Protein AF-A0A2E1XAD0-F1 (afdb_monomer)

Solvent-accessible surface area (backbone atoms only — not comparable to full-atom values): 15593 Å² total; per-residue (Å²): 139,84,84,85,79,85,81,79,85,78,82,79,69,84,83,72,78,67,94,57,54,74,70,42,49,54,45,44,53,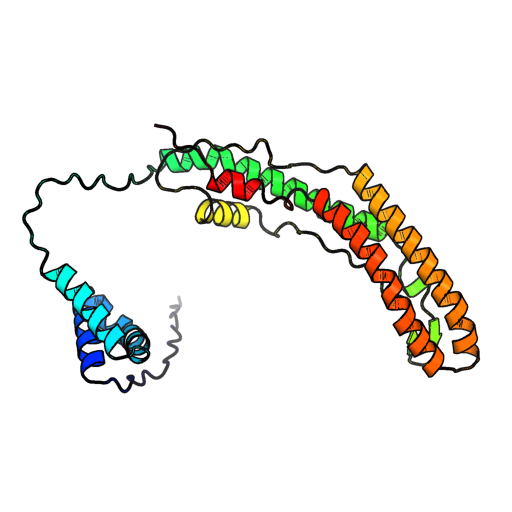54,57,40,65,76,39,59,81,89,50,29,73,80,41,43,69,58,46,40,56,60,46,63,74,49,55,72,70,57,47,50,51,53,48,49,57,53,49,56,67,68,69,59,82,60,83,75,67,87,69,76,72,74,69,76,52,74,39,48,74,67,25,51,49,56,37,44,68,61,49,48,63,51,53,50,42,25,45,52,30,21,45,52,48,51,56,48,53,54,50,48,45,66,74,57,35,77,63,49,76,80,39,41,48,75,57,100,90,49,76,49,54,56,74,69,91,77,68,62,63,85,70,52,76,96,45,67,69,58,48,46,52,51,48,45,74,74,36,34,77,72,59,38,33,45,52,66,60,60,90,74,45,38,59,56,64,60,65,66,62,53,51,50,44,50,47,50,38,30,51,54,49,50,52,52,30,50,55,47,32,66,59,40,50,61,30,56,76,67,68,35,58,70,59,42,52,52,48,39,62,60,49,47,73,61,47,55,65,46,33,54,56,39,21,55,51,44,38,74,43,38,33,74,55,80,50,40,58,59,52,21,35,59,61,41,42,78,56,134

Nearest PDB structures (foldseek):
  2b0h-assembly1_A  TM=3.278E-01  e=1.075E+00  Mus musculus
  4p9t-assembly1_C  TM=2.636E-01  e=7.932E+00  Mus musculus
  9evd-assembly1_M  TM=3.010E-01  e=9.737E+00  Polytomella sp. Pringsheim 198.80

Sequence (268 aa):
MTAVAAAALSIAYPSAAADLRPDQKQAVEKMLAQLEPSMREPMRAQIERSVALLNKEQVAMLVASMEESDSGAQEMTDEIIEEEPVASPEDLAYNRQQYEPVIRANWQAQKSFDNFVDAELAAKCPSRDRYAVYGSGYRYELRQLAPNWPRASNNVDADVAILSGSYAPQDGRYQFDFSKVRTSYDKQAVSAAVAKACAEWSKEAAAFQAKAKPLQAAEDFDGLFALERSAQGKVEPIESTLDEVLNVQAPAADYALYTALQNGRRVN

Mean predicted aligned error: 15.35 Å

Structure (mmCIF, N/CA/C/O backbone):
data_AF-A0A2E1XAD0-F1
#
_entry.id   AF-A0A2E1XAD0-F1
#
loop_
_atom_site.group_PDB
_atom_site.id
_atom_site.type_symbol
_atom_site.label_atom_id
_atom_site.label_alt_id
_atom_site.label_comp_id
_atom_site.label_asym_id
_atom_site.label_entity_id
_atom_site.label_seq_id
_atom_site.pdbx_PDB_ins_code
_atom_site.Cartn_x
_atom_site.Cartn_y
_atom_site.Cartn_z
_atom_site.occupancy
_atom_site.B_iso_o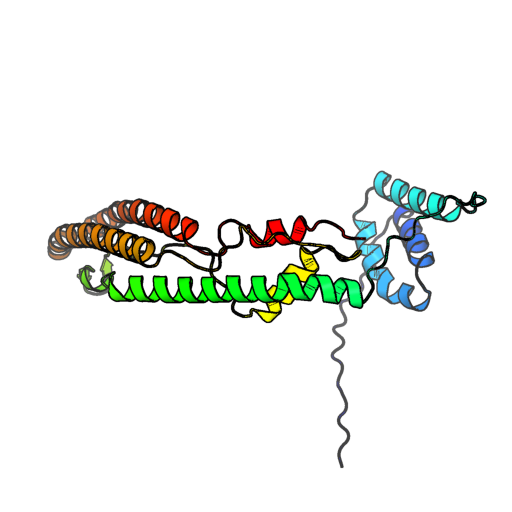r_equiv
_atom_site.auth_seq_id
_atom_site.auth_comp_id
_atom_site.auth_asym_id
_atom_site.auth_atom_id
_atom_site.pdbx_PDB_model_num
ATOM 1 N N . MET A 1 1 ? 35.358 -45.487 3.101 1.00 37.97 1 MET A N 1
ATOM 2 C CA . MET A 1 1 ? 34.817 -44.211 2.592 1.00 37.97 1 MET A CA 1
ATOM 3 C C . MET A 1 1 ? 33.561 -44.536 1.817 1.00 37.97 1 MET A C 1
ATOM 5 O O . MET A 1 1 ? 33.595 -45.382 0.936 1.00 37.97 1 MET A O 1
ATOM 9 N N . THR A 1 2 ? 32.453 -44.002 2.303 1.00 33.88 2 THR A N 1
ATOM 10 C CA . THR A 1 2 ? 31.098 -44.532 2.148 1.00 33.88 2 THR A CA 1
ATOM 11 C C . THR A 1 2 ? 30.419 -43.894 0.939 1.00 33.88 2 THR A C 1
ATOM 13 O O . THR A 1 2 ? 30.453 -42.676 0.794 1.00 33.88 2 THR A O 1
ATOM 16 N N . ALA A 1 3 ? 29.827 -44.720 0.076 1.00 36.41 3 ALA A N 1
ATOM 17 C CA . ALA A 1 3 ? 29.036 -44.294 -1.072 1.00 36.41 3 ALA A CA 1
ATOM 18 C C . ALA A 1 3 ? 27.703 -43.684 -0.610 1.00 36.41 3 ALA A C 1
ATOM 20 O O . ALA A 1 3 ? 26.998 -44.284 0.201 1.00 36.41 3 ALA A O 1
ATOM 21 N N . VAL A 1 4 ? 27.351 -42.508 -1.133 1.00 37.97 4 VAL A N 1
ATOM 22 C CA . VAL A 1 4 ? 26.023 -41.908 -0.954 1.00 37.97 4 VAL A CA 1
ATOM 23 C C . VAL A 1 4 ? 25.179 -42.286 -2.167 1.00 37.97 4 VAL A C 1
ATOM 25 O O . VAL A 1 4 ? 25.389 -41.780 -3.266 1.00 37.97 4 VAL A O 1
ATOM 28 N N . ALA A 1 5 ? 24.250 -43.217 -1.961 1.00 36.97 5 ALA A N 1
ATOM 29 C CA . ALA A 1 5 ? 23.204 -43.551 -2.915 1.00 36.97 5 ALA A CA 1
ATOM 30 C C . ALA A 1 5 ? 22.099 -42.485 -2.847 1.00 36.97 5 ALA A C 1
ATOM 32 O O . ALA A 1 5 ? 21.496 -42.275 -1.795 1.00 36.97 5 ALA A O 1
ATOM 33 N N . ALA A 1 6 ? 21.836 -41.812 -3.967 1.00 37.69 6 ALA A N 1
ATOM 34 C CA . ALA A 1 6 ? 20.682 -40.936 -4.120 1.00 37.69 6 ALA A CA 1
ATOM 35 C C . ALA A 1 6 ? 19.427 -41.796 -4.336 1.00 37.69 6 ALA A C 1
ATOM 37 O O . ALA A 1 6 ? 19.252 -42.410 -5.387 1.00 37.69 6 ALA A O 1
ATOM 38 N N . ALA A 1 7 ? 18.562 -41.862 -3.325 1.00 38.50 7 ALA A N 1
ATOM 39 C CA . ALA A 1 7 ? 17.242 -42.463 -3.442 1.00 38.50 7 ALA A CA 1
ATOM 40 C C . ALA A 1 7 ? 16.306 -41.485 -4.172 1.00 38.50 7 ALA A C 1
ATOM 42 O O . ALA A 1 7 ? 15.851 -40.499 -3.595 1.00 38.50 7 ALA A O 1
ATOM 43 N N . ALA A 1 8 ? 16.029 -41.753 -5.448 1.00 39.53 8 ALA A N 1
ATOM 44 C CA . ALA A 1 8 ? 14.959 -41.090 -6.179 1.00 39.53 8 ALA A CA 1
ATOM 45 C C . ALA A 1 8 ? 13.608 -41.653 -5.705 1.00 39.53 8 ALA A C 1
ATOM 47 O O . ALA A 1 8 ? 13.293 -42.819 -5.940 1.00 39.53 8 ALA A O 1
ATOM 48 N N . LEU A 1 9 ? 12.813 -40.829 -5.018 1.00 36.38 9 LEU A N 1
ATOM 49 C CA . LEU A 1 9 ? 11.409 -41.123 -4.739 1.00 36.38 9 LEU A CA 1
ATOM 50 C C . LEU A 1 9 ? 10.613 -40.981 -6.047 1.00 36.38 9 LEU A C 1
ATOM 52 O O . LEU A 1 9 ? 10.218 -39.883 -6.438 1.00 36.38 9 LEU A O 1
ATOM 56 N N . SER A 1 10 ? 10.379 -42.093 -6.739 1.00 36.81 10 SER A N 1
ATOM 57 C CA . SER A 1 10 ? 9.423 -42.162 -7.843 1.00 36.81 10 SER A CA 1
ATOM 58 C C . SER A 1 10 ? 8.004 -42.186 -7.274 1.00 36.81 10 SER A C 1
ATOM 60 O O . SER A 1 10 ? 7.531 -43.220 -6.804 1.00 36.81 10 SER A O 1
ATOM 62 N N . ILE A 1 11 ? 7.307 -41.048 -7.305 1.00 39.66 11 ILE A N 1
ATOM 63 C CA . ILE A 1 11 ? 5.858 -41.013 -7.078 1.00 39.66 11 ILE A CA 1
ATOM 64 C C . ILE A 1 11 ? 5.201 -41.612 -8.326 1.00 39.66 11 ILE A C 1
ATOM 66 O O . ILE A 1 11 ? 4.975 -40.928 -9.322 1.00 39.66 11 ILE A O 1
ATOM 70 N N . ALA A 1 12 ? 4.942 -42.918 -8.291 1.00 36.78 12 ALA A N 1
ATOM 71 C CA . ALA A 1 12 ? 4.134 -43.596 -9.290 1.00 36.78 12 ALA A CA 1
ATOM 72 C C . ALA A 1 12 ? 2.671 -43.162 -9.116 1.00 36.78 12 ALA A C 1
ATOM 74 O O . ALA A 1 12 ? 1.944 -43.700 -8.282 1.00 36.78 12 ALA A O 1
ATOM 75 N N . TYR A 1 13 ? 2.235 -42.169 -9.892 1.00 37.84 13 TYR A N 1
ATOM 76 C CA . TYR A 1 13 ? 0.808 -41.964 -10.110 1.00 37.84 13 TYR A CA 1
ATOM 77 C C . TYR A 1 13 ? 0.294 -43.101 -10.999 1.00 37.84 13 TYR A C 1
ATOM 79 O O . TYR A 1 13 ? 0.922 -43.392 -12.020 1.00 37.84 13 TYR A O 1
ATOM 87 N N . PRO A 1 14 ? -0.827 -43.753 -10.655 1.00 39.50 14 PRO A N 1
ATOM 88 C CA . PRO A 1 14 ? -1.409 -44.761 -11.523 1.00 39.50 14 PRO A CA 1
ATOM 89 C C . PRO A 1 14 ? -1.796 -44.109 -12.857 1.00 39.50 14 PRO A C 1
ATOM 91 O O . PRO A 1 14 ? -2.667 -43.239 -12.922 1.00 39.50 14 PRO A O 1
ATOM 94 N N . SER A 1 15 ? -1.110 -44.528 -13.921 1.00 45.56 15 SER A N 1
ATOM 95 C CA . SER A 1 15 ? -1.480 -44.262 -15.308 1.00 45.56 15 SER A CA 1
ATOM 96 C C . SER A 1 15 ? -2.711 -45.104 -15.634 1.00 45.56 15 SER A C 1
ATOM 98 O O . SER A 1 15 ? -2.614 -46.212 -16.157 1.00 45.56 15 SER A O 1
ATOM 100 N N . ALA A 1 16 ? -3.887 -44.626 -15.235 1.00 50.41 16 ALA A N 1
ATOM 101 C CA . ALA A 1 16 ? -5.114 -45.101 -15.847 1.00 50.41 16 ALA A CA 1
ATOM 102 C C . ALA A 1 16 ? -5.195 -44.438 -17.227 1.00 50.41 16 ALA A C 1
ATOM 104 O O . ALA A 1 16 ? -5.364 -43.219 -17.312 1.00 50.41 16 ALA A O 1
ATOM 105 N N . ALA A 1 17 ? -5.007 -45.233 -18.282 1.00 59.00 17 ALA A N 1
ATOM 106 C CA . ALA A 1 17 ? -5.253 -44.804 -19.654 1.00 59.00 17 ALA A CA 1
ATOM 107 C C . ALA A 1 17 ? -6.679 -44.244 -19.747 1.00 59.00 17 ALA A C 1
ATOM 109 O O . ALA A 1 17 ? -7.622 -44.851 -19.229 1.00 59.00 17 ALA A O 1
ATOM 110 N N . ALA A 1 18 ? -6.834 -43.070 -20.357 1.00 65.94 18 ALA A N 1
ATOM 111 C CA . ALA A 1 18 ? -8.156 -42.491 -20.554 1.00 65.94 18 ALA A CA 1
ATOM 112 C C . ALA A 1 18 ? -8.975 -43.396 -21.493 1.00 65.94 18 ALA A C 1
ATOM 114 O O . ALA A 1 18 ? -8.446 -43.913 -22.480 1.00 65.94 18 ALA A O 1
ATOM 115 N N . ASP A 1 19 ? -10.266 -43.596 -21.208 1.00 81.06 19 ASP A N 1
ATOM 116 C CA . ASP A 1 19 ? -11.151 -44.326 -22.123 1.00 81.06 19 ASP A CA 1
ATOM 117 C C . ASP A 1 19 ? -11.491 -43.430 -23.323 1.00 81.06 19 ASP A C 1
ATOM 119 O O . ASP A 1 19 ? -12.422 -42.625 -23.296 1.00 81.06 19 ASP A O 1
ATOM 123 N N . LEU A 1 20 ? -10.639 -43.493 -24.347 1.00 83.88 20 LEU A N 1
ATOM 124 C CA . LEU A 1 20 ? -10.715 -42.634 -25.523 1.00 83.88 20 LEU A CA 1
ATOM 125 C C . LEU A 1 20 ? -11.615 -43.223 -26.610 1.00 83.88 20 LEU A C 1
ATOM 127 O O . LEU A 1 20 ? -11.519 -44.406 -26.969 1.00 83.88 20 LEU A O 1
ATOM 131 N N . ARG A 1 21 ? -12.411 -42.350 -27.231 1.00 89.38 21 ARG A N 1
ATOM 132 C CA . ARG A 1 21 ? -13.142 -42.664 -28.463 1.00 89.38 21 ARG A CA 1
ATOM 133 C C . ARG A 1 21 ? -12.164 -42.929 -29.626 1.00 89.38 21 ARG A C 1
ATOM 135 O O . ARG A 1 21 ? -11.026 -42.459 -29.588 1.00 89.38 21 ARG A O 1
ATOM 142 N N . PRO A 1 22 ? -12.574 -43.645 -30.688 1.00 88.38 22 PRO A N 1
ATOM 143 C CA . PRO A 1 22 ? -11.692 -43.940 -31.822 1.00 88.38 22 PRO A CA 1
ATOM 144 C C . PRO A 1 22 ? -11.063 -42.703 -32.490 1.00 88.38 22 PRO A C 1
ATOM 146 O O . PRO A 1 22 ? -9.877 -42.731 -32.807 1.00 88.38 22 PRO A O 1
ATOM 149 N N . ASP A 1 23 ? -11.819 -41.608 -32.637 1.00 80.06 23 ASP A N 1
ATOM 150 C CA . ASP A 1 23 ? -11.344 -40.317 -33.165 1.00 80.06 23 ASP A CA 1
ATOM 151 C C . ASP A 1 23 ? -10.243 -39.708 -32.284 1.00 80.06 23 ASP A C 1
ATOM 153 O O . ASP A 1 23 ? -9.207 -39.258 -32.769 1.00 80.06 23 ASP A O 1
ATOM 157 N N . GLN A 1 24 ? -10.433 -39.771 -30.967 1.00 85.31 24 GLN A N 1
ATOM 158 C CA . GLN A 1 24 ? -9.475 -39.276 -29.983 1.00 85.31 24 GLN A CA 1
ATOM 159 C C . GLN A 1 24 ? -8.185 -40.106 -29.976 1.00 85.31 24 GLN A C 1
ATOM 161 O O . GLN A 1 24 ? -7.098 -39.540 -29.931 1.00 85.31 24 GLN A O 1
ATOM 166 N N . LYS A 1 25 ? -8.281 -41.439 -30.086 1.00 88.56 25 LYS A N 1
ATOM 167 C CA . LYS A 1 25 ? -7.103 -42.321 -30.191 1.00 88.56 25 LYS A CA 1
ATOM 168 C C . LYS A 1 25 ? -6.259 -41.990 -31.419 1.00 88.56 25 LYS A C 1
ATOM 170 O O . LYS A 1 25 ? -5.039 -41.915 -31.321 1.00 88.56 25 LYS A O 1
ATOM 175 N N . GLN A 1 26 ? -6.904 -41.750 -32.559 1.00 87.00 26 GLN A N 1
ATOM 176 C CA . GLN A 1 26 ? -6.207 -41.385 -33.789 1.00 87.00 26 GLN A CA 1
ATOM 177 C C . GLN A 1 26 ? -5.491 -40.031 -33.668 1.00 87.00 26 GLN A C 1
ATOM 179 O O . GLN A 1 26 ? -4.355 -39.902 -34.124 1.00 87.00 26 GLN A O 1
ATOM 184 N N . ALA A 1 27 ? -6.120 -39.044 -33.025 1.00 85.50 27 ALA A N 1
ATOM 185 C CA . ALA A 1 27 ? -5.496 -37.748 -32.767 1.00 85.50 27 ALA A CA 1
ATOM 186 C C . ALA A 1 27 ? -4.282 -37.863 -31.828 1.00 85.50 27 ALA A C 1
ATOM 188 O O . ALA A 1 27 ? -3.233 -37.299 -32.127 1.00 85.50 27 ALA A O 1
ATOM 189 N N . VAL A 1 28 ? -4.379 -38.652 -30.749 1.00 89.38 28 VAL A N 1
ATOM 190 C CA . VAL A 1 28 ? -3.252 -38.905 -29.831 1.00 89.38 28 VAL A CA 1
ATOM 191 C C . VAL A 1 28 ? -2.058 -39.513 -30.570 1.00 89.38 28 VAL A C 1
ATOM 193 O O . VAL A 1 28 ? -0.940 -39.031 -30.407 1.00 89.38 28 VAL A O 1
ATOM 196 N N . GLU A 1 29 ? -2.271 -40.528 -31.413 1.00 90.00 29 GLU A N 1
ATOM 197 C CA . GLU A 1 29 ? -1.171 -41.148 -32.167 1.00 90.00 29 GLU A CA 1
ATOM 198 C C . GLU A 1 29 ? -0.531 -40.179 -33.167 1.00 90.00 29 GLU A C 1
ATOM 200 O O . GLU A 1 29 ? 0.693 -40.145 -33.285 1.00 90.00 29 GLU A O 1
ATOM 205 N N . LYS A 1 30 ? -1.326 -39.335 -33.837 1.00 85.12 30 LYS A N 1
ATOM 206 C CA . LYS A 1 30 ? -0.785 -38.277 -34.704 1.00 85.12 30 LYS A CA 1
ATOM 207 C C . LYS A 1 30 ? 0.052 -37.273 -33.908 1.00 85.12 30 LYS A C 1
ATOM 209 O O . LYS A 1 30 ? 1.121 -36.883 -34.364 1.00 85.12 30 LYS A O 1
ATOM 214 N N . MET A 1 31 ? -0.393 -36.883 -32.711 1.00 83.69 31 MET A N 1
ATOM 215 C CA . MET A 1 31 ? 0.333 -35.916 -31.875 1.00 83.69 31 MET A CA 1
ATOM 216 C C . MET A 1 31 ? 1.642 -36.512 -31.362 1.00 83.69 31 MET A C 1
ATOM 218 O O . MET A 1 31 ? 2.670 -35.845 -31.348 1.00 83.69 31 MET A O 1
ATOM 222 N N . LEU A 1 32 ? 1.628 -37.793 -30.994 1.00 85.38 32 LEU A N 1
ATOM 223 C CA . LEU A 1 32 ? 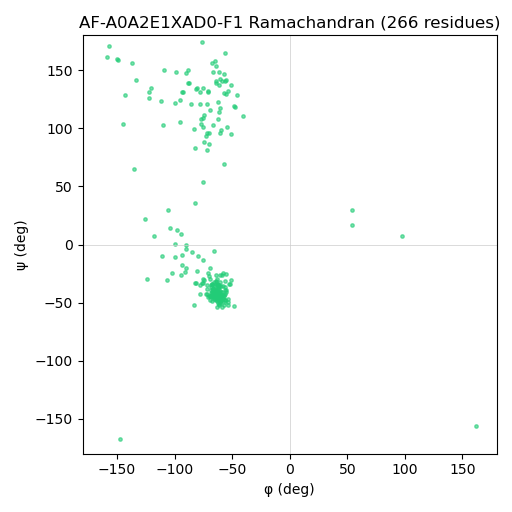2.831 -38.515 -30.596 1.00 85.38 32 LEU A CA 1
ATOM 224 C C . LEU A 1 32 ? 3.800 -38.716 -31.763 1.00 85.38 32 LEU A C 1
ATOM 226 O O . LEU A 1 32 ? 5.009 -38.675 -31.551 1.00 85.38 32 LEU A O 1
ATOM 230 N N . ALA A 1 33 ? 3.303 -38.901 -32.986 1.00 86.44 33 ALA A N 1
ATOM 231 C CA . ALA A 1 33 ? 4.149 -39.041 -34.167 1.00 86.44 33 ALA A CA 1
ATOM 232 C C . ALA A 1 33 ? 4.964 -37.769 -34.468 1.00 86.44 33 ALA A C 1
ATOM 234 O O . ALA A 1 33 ? 6.101 -37.895 -34.922 1.00 86.44 33 ALA A O 1
ATOM 235 N N . GLN A 1 34 ? 4.427 -36.585 -34.146 1.00 80.69 34 GLN A N 1
ATOM 236 C CA . GLN A 1 34 ? 5.118 -35.293 -34.281 1.00 80.69 34 GLN A CA 1
ATOM 237 C C . GLN A 1 34 ? 6.182 -35.045 -33.200 1.00 80.69 34 GLN A C 1
ATOM 239 O O . GLN A 1 34 ? 7.004 -34.143 -33.340 1.00 80.69 34 GLN A O 1
ATOM 244 N N . LEU A 1 35 ? 6.192 -35.836 -32.124 1.00 78.31 35 LEU A N 1
ATOM 245 C CA . LEU A 1 35 ? 7.225 -35.756 -31.097 1.00 78.31 35 LEU A CA 1
ATOM 246 C C . LEU A 1 35 ? 8.423 -36.647 -31.436 1.00 78.31 35 LEU A C 1
ATOM 248 O O . LEU A 1 35 ? 8.284 -37.742 -32.002 1.00 78.31 35 LEU A O 1
ATOM 252 N N . GLU A 1 36 ? 9.595 -36.210 -30.974 1.00 77.25 36 GLU A N 1
ATOM 253 C CA . GLU A 1 36 ? 10.812 -37.020 -30.941 1.00 77.25 36 GLU A CA 1
ATOM 254 C C . GLU A 1 36 ? 10.549 -38.381 -30.270 1.00 77.25 36 GLU A C 1
ATOM 256 O O . GLU A 1 36 ? 9.884 -38.423 -29.225 1.00 77.25 36 GLU A O 1
ATOM 261 N N . PRO A 1 37 ? 11.072 -39.507 -30.801 1.00 83.31 37 PRO A N 1
ATOM 262 C CA . PRO A 1 37 ? 10.771 -40.848 -30.290 1.00 83.31 37 PRO A CA 1
ATOM 263 C C . PRO A 1 37 ? 11.003 -41.028 -28.784 1.00 83.31 37 PRO A C 1
ATOM 265 O O . PRO A 1 37 ? 10.242 -41.737 -28.128 1.00 83.31 37 PRO A O 1
ATOM 268 N N . SER A 1 38 ? 12.015 -40.357 -28.225 1.00 80.50 38 SER A N 1
ATOM 269 C CA . SER A 1 38 ? 12.348 -40.391 -26.794 1.00 80.50 38 SER A CA 1
ATOM 270 C C . SER A 1 38 ? 11.314 -39.698 -25.897 1.00 80.50 38 SER A C 1
ATOM 272 O O . SER A 1 38 ? 11.248 -39.997 -24.705 1.00 80.50 38 SER A O 1
ATOM 274 N N . MET A 1 39 ? 10.490 -38.806 -26.455 1.00 77.56 39 MET A N 1
ATOM 275 C CA . MET A 1 39 ? 9.503 -37.998 -25.728 1.00 77.56 39 MET A CA 1
ATOM 276 C C . MET A 1 39 ? 8.079 -38.554 -25.811 1.00 77.56 39 MET A C 1
ATOM 278 O O . MET A 1 39 ? 7.210 -38.123 -25.052 1.00 77.56 39 MET A O 1
ATOM 282 N N . ARG A 1 40 ? 7.828 -39.538 -26.682 1.00 86.31 40 ARG A N 1
ATOM 283 C CA . ARG A 1 40 ? 6.483 -40.084 -26.930 1.00 86.31 40 ARG A CA 1
ATOM 284 C C . ARG A 1 40 ? 5.880 -40.746 -25.694 1.00 86.31 40 ARG A C 1
ATOM 286 O O . ARG A 1 40 ? 4.796 -40.369 -25.266 1.00 86.31 40 ARG A O 1
ATOM 293 N N . GLU A 1 41 ? 6.593 -41.690 -25.086 1.00 85.81 41 GLU A N 1
ATOM 294 C CA . GLU A 1 41 ? 6.099 -42.403 -23.899 1.00 85.81 41 GLU A CA 1
ATOM 295 C C . GLU A 1 41 ? 5.930 -41.496 -22.667 1.00 85.81 41 GLU A C 1
ATOM 297 O O . GLU A 1 41 ? 4.870 -41.549 -22.040 1.00 85.81 41 GLU A O 1
ATOM 302 N N . PRO A 1 42 ? 6.879 -40.593 -22.339 1.00 86.12 42 PRO A N 1
ATOM 303 C CA . PRO A 1 42 ? 6.682 -39.630 -21.256 1.00 86.12 42 PRO A CA 1
ATOM 304 C C . PRO A 1 42 ? 5.456 -38.724 -21.435 1.00 86.12 42 PRO A C 1
ATOM 306 O O . PRO A 1 42 ? 4.809 -38.372 -20.449 1.00 86.12 42 PRO A O 1
ATOM 309 N N . MET A 1 43 ? 5.131 -38.337 -22.674 1.00 82.19 43 MET A N 1
ATOM 310 C CA . MET A 1 43 ? 4.065 -37.369 -22.968 1.00 82.19 43 MET A CA 1
ATOM 311 C C . MET A 1 43 ? 2.705 -38.006 -23.271 1.00 82.19 43 MET A C 1
ATOM 313 O O . MET A 1 43 ? 1.683 -37.329 -23.151 1.00 82.19 43 MET A O 1
ATOM 317 N N . ARG A 1 44 ? 2.659 -39.303 -23.602 1.00 87.44 44 ARG A N 1
ATOM 318 C CA . ARG A 1 44 ? 1.436 -40.038 -23.970 1.00 87.44 44 ARG A CA 1
ATOM 319 C C . ARG A 1 44 ? 0.291 -39.813 -22.987 1.00 87.44 44 ARG A C 1
ATOM 321 O O . ARG A 1 44 ? -0.772 -39.353 -23.390 1.00 87.44 44 ARG A O 1
ATOM 328 N N . ALA A 1 45 ? 0.517 -40.031 -21.693 1.00 83.44 45 ALA A N 1
ATOM 329 C CA . ALA A 1 45 ? -0.535 -39.894 -20.683 1.00 83.44 45 ALA A CA 1
ATOM 330 C C . ALA A 1 45 ? -1.077 -38.456 -20.553 1.00 83.44 45 ALA A C 1
ATOM 332 O O . ALA A 1 45 ? -2.254 -38.256 -20.251 1.00 83.44 45 ALA A O 1
ATOM 333 N N . GLN A 1 46 ? -0.235 -37.443 -20.774 1.00 82.38 46 GLN A N 1
ATOM 334 C CA . GLN A 1 46 ? -0.663 -36.044 -20.759 1.00 82.38 46 GLN A CA 1
ATOM 335 C C . GLN A 1 46 ? -1.489 -35.712 -22.006 1.00 82.38 46 GLN A C 1
ATOM 337 O O . GLN A 1 46 ? -2.533 -35.072 -21.891 1.00 82.38 46 GLN A O 1
ATOM 342 N N . ILE A 1 47 ? -1.059 -36.188 -23.176 1.00 85.62 47 ILE A N 1
ATOM 343 C CA . ILE A 1 47 ? -1.762 -35.985 -24.448 1.00 85.62 47 ILE A CA 1
ATOM 344 C C . ILE A 1 47 ? -3.127 -36.681 -24.422 1.00 85.62 47 ILE A C 1
ATOM 346 O O . ILE A 1 47 ? -4.133 -36.059 -24.755 1.00 85.62 47 ILE A O 1
ATOM 350 N N . GLU A 1 48 ? -3.199 -37.923 -23.941 1.00 87.94 48 GLU A N 1
ATOM 351 C CA . GLU A 1 48 ? -4.461 -38.658 -23.795 1.00 87.94 48 GLU A CA 1
ATOM 352 C C . GLU A 1 48 ? -5.466 -37.905 -22.915 1.00 87.94 48 GLU A C 1
ATOM 354 O O . GLU A 1 48 ? -6.634 -37.785 -23.282 1.00 87.94 48 GLU A O 1
ATOM 359 N N . ARG A 1 49 ? -5.023 -37.335 -21.786 1.00 85.06 49 ARG A N 1
ATOM 360 C CA . ARG A 1 49 ? -5.893 -36.538 -20.903 1.00 85.06 49 ARG A CA 1
ATOM 361 C C . ARG A 1 49 ? -6.409 -35.275 -21.580 1.00 85.06 49 ARG A C 1
ATOM 363 O O . ARG A 1 49 ? -7.584 -34.954 -21.426 1.00 85.06 49 ARG A O 1
ATOM 370 N N . SER A 1 50 ? -5.556 -34.578 -22.323 1.00 83.12 50 SER A N 1
ATOM 371 C CA . SER A 1 50 ? -5.952 -33.370 -23.048 1.00 83.12 50 SER A CA 1
ATOM 372 C C . SER A 1 50 ? -6.972 -33.684 -24.143 1.00 83.12 50 SER A C 1
ATOM 374 O O . SER A 1 50 ? -7.986 -32.999 -24.257 1.00 83.12 50 SER A O 1
ATOM 376 N N . VAL A 1 51 ? -6.752 -34.756 -24.911 1.00 86.00 51 VAL A N 1
ATOM 377 C CA . VAL A 1 51 ? -7.633 -35.143 -26.023 1.00 86.00 51 VAL A CA 1
ATOM 378 C C . VAL A 1 51 ? -8.952 -35.755 -25.528 1.00 86.00 51 VAL A C 1
ATOM 380 O O . VAL A 1 51 ? -9.991 -35.561 -26.163 1.00 86.00 51 VAL A O 1
ATOM 383 N N . ALA A 1 52 ? -8.958 -36.428 -24.371 1.00 87.31 52 ALA A N 1
ATOM 384 C CA . ALA A 1 52 ? -10.169 -36.994 -23.765 1.00 87.31 52 ALA A CA 1
ATOM 385 C C . ALA A 1 52 ? -11.278 -35.951 -23.540 1.00 87.31 52 ALA A C 1
ATOM 387 O O . ALA A 1 52 ? -12.461 -36.283 -23.633 1.00 87.31 52 ALA A O 1
ATOM 388 N N . LEU A 1 53 ? -10.899 -34.696 -23.279 1.00 85.12 53 LEU A N 1
ATOM 389 C CA . LEU A 1 53 ? -11.818 -33.590 -22.999 1.00 85.12 53 LEU A CA 1
ATOM 390 C C . LEU A 1 53 ? -12.456 -32.981 -24.259 1.00 85.12 53 LEU A C 1
ATOM 392 O O . LEU A 1 53 ? -13.377 -32.175 -24.140 1.00 85.12 53 LEU A O 1
ATOM 396 N N . LEU A 1 54 ? -11.991 -33.355 -25.455 1.00 83.00 54 LEU A N 1
ATOM 397 C CA . LEU A 1 54 ? -12.436 -32.756 -26.711 1.00 83.00 54 LEU A CA 1
ATOM 398 C C . LEU A 1 54 ? -13.681 -33.448 -27.284 1.00 83.00 54 LEU A C 1
ATOM 400 O O . LEU A 1 54 ? -13.807 -34.683 -27.307 1.00 83.00 54 LEU A O 1
ATOM 404 N N . ASN A 1 55 ? -14.607 -32.643 -27.808 1.00 82.88 55 ASN A N 1
ATOM 405 C CA . ASN A 1 55 ? -15.731 -33.142 -28.601 1.00 82.88 55 ASN A CA 1
ATOM 406 C C . ASN A 1 55 ? -15.282 -33.521 -30.029 1.00 82.88 55 ASN A C 1
ATOM 408 O O . ASN A 1 55 ? -14.123 -33.344 -30.399 1.00 82.88 55 ASN A O 1
ATOM 412 N N . LYS A 1 56 ? -16.185 -34.098 -30.828 1.00 75.75 56 LYS A N 1
ATOM 413 C CA . LYS A 1 56 ? -15.836 -34.611 -32.162 1.00 75.75 56 LYS A CA 1
ATOM 414 C C . LYS A 1 56 ? -15.393 -33.505 -33.120 1.00 75.75 56 LYS A C 1
ATOM 416 O O . LYS A 1 56 ? -14.448 -33.719 -33.873 1.00 75.75 56 LYS A O 1
ATOM 421 N N . GLU A 1 57 ? -16.038 -32.338 -33.085 1.00 76.00 57 GLU A N 1
ATOM 422 C CA . GLU A 1 57 ? -15.676 -31.208 -33.945 1.00 76.00 57 GLU A CA 1
ATOM 423 C C . GLU A 1 57 ? -14.277 -30.666 -33.609 1.00 76.00 57 GLU A C 1
ATOM 425 O O . GLU A 1 57 ? -13.474 -30.414 -34.505 1.00 76.00 57 GLU A O 1
ATOM 430 N N . GLN A 1 58 ? -13.948 -30.562 -32.320 1.00 72.81 58 GLN A N 1
ATOM 431 C CA . GLN A 1 58 ? -12.639 -30.110 -31.842 1.00 72.81 58 GLN A CA 1
ATOM 432 C C . GLN A 1 58 ? -11.520 -31.098 -32.193 1.00 72.81 58 GLN A C 1
ATOM 434 O O . GLN A 1 58 ? -10.430 -30.675 -32.569 1.00 72.81 58 GLN A O 1
ATOM 439 N N . VAL A 1 59 ? -11.788 -32.407 -32.114 1.00 77.81 59 VAL A N 1
ATOM 440 C CA . VAL A 1 59 ? -10.835 -33.442 -32.548 1.00 77.81 59 VAL A CA 1
ATOM 441 C C . VAL A 1 59 ? -10.612 -33.378 -34.061 1.00 77.81 59 VAL A C 1
ATOM 443 O O . VAL A 1 59 ? -9.472 -33.466 -34.508 1.00 77.81 59 VAL A O 1
ATOM 446 N N . ALA A 1 60 ? -11.670 -33.179 -34.853 1.00 75.00 60 ALA A N 1
ATOM 447 C CA . ALA A 1 60 ? -11.555 -33.058 -36.305 1.00 75.00 60 ALA A CA 1
ATOM 448 C C . ALA A 1 60 ? -10.739 -31.823 -36.722 1.00 75.00 60 ALA A C 1
ATOM 450 O O . ALA A 1 60 ? -9.869 -31.937 -37.580 1.00 75.00 60 ALA A O 1
ATOM 451 N N . MET A 1 61 ? -10.963 -30.670 -36.081 1.00 75.69 61 MET A N 1
ATOM 452 C CA . MET A 1 61 ? -10.162 -29.462 -36.315 1.00 75.69 61 MET A CA 1
ATOM 453 C C . MET A 1 61 ? -8.690 -29.653 -35.940 1.00 75.69 61 MET A C 1
ATOM 455 O O . MET A 1 61 ? -7.807 -29.236 -36.685 1.00 75.69 61 MET A O 1
ATOM 459 N N . LEU A 1 62 ? -8.425 -30.304 -34.804 1.00 82.38 62 LEU A N 1
ATOM 460 C CA . LEU A 1 62 ? -7.067 -30.613 -34.368 1.00 82.38 62 LEU A CA 1
ATOM 461 C C . LEU A 1 62 ? -6.348 -31.480 -35.409 1.00 82.38 62 LEU A C 1
ATOM 463 O O . LEU A 1 62 ? -5.268 -31.119 -35.859 1.00 82.38 62 LEU A O 1
ATOM 467 N N . VAL A 1 63 ? -6.970 -32.572 -35.859 1.00 81.50 63 VAL A N 1
ATOM 468 C CA . VAL A 1 63 ? -6.374 -33.448 -36.879 1.00 81.50 63 VAL A CA 1
ATOM 469 C C . VAL A 1 63 ? -6.194 -32.726 -38.218 1.00 81.50 63 VAL A C 1
ATOM 471 O O . VAL A 1 63 ? -5.144 -32.884 -38.834 1.00 81.50 63 VAL A O 1
ATOM 474 N N . ALA A 1 64 ? -7.153 -31.897 -38.639 1.00 76.00 64 ALA A N 1
ATOM 475 C CA . ALA A 1 64 ? -7.051 -31.123 -39.876 1.00 76.00 64 ALA A CA 1
ATOM 476 C C . ALA A 1 64 ? -5.860 -30.148 -39.854 1.00 76.00 64 ALA A C 1
ATOM 478 O O . ALA A 1 64 ? -5.066 -30.147 -40.789 1.00 76.00 64 ALA A O 1
ATOM 479 N N . SER A 1 65 ? -5.658 -29.407 -38.756 1.00 73.06 65 SER A N 1
ATOM 480 C CA . SER A 1 65 ? -4.496 -28.510 -38.611 1.00 73.06 65 SER A CA 1
ATOM 481 C C . SER A 1 65 ? -3.153 -29.250 -38.676 1.00 73.06 65 SER A C 1
ATOM 483 O O . SER A 1 65 ? -2.159 -28.733 -39.185 1.00 73.06 65 SER A O 1
ATOM 485 N N . MET A 1 66 ? -3.122 -30.499 -38.207 1.00 74.25 66 MET A N 1
ATOM 486 C CA . MET A 1 66 ? -1.926 -31.338 -38.259 1.00 74.25 66 MET A CA 1
ATOM 487 C C . MET A 1 66 ? -1.662 -31.877 -39.665 1.00 74.25 66 MET A C 1
ATOM 489 O O . MET A 1 66 ? -0.508 -32.029 -40.044 1.00 74.25 66 MET A O 1
ATOM 493 N N . GLU A 1 67 ? -2.709 -32.152 -40.441 1.00 71.50 67 GLU A N 1
ATOM 494 C CA . GLU A 1 67 ? -2.602 -32.591 -41.838 1.00 71.50 67 GLU A CA 1
ATOM 495 C C . GLU A 1 67 ? -2.251 -31.435 -42.785 1.00 71.50 67 GLU A C 1
ATOM 497 O O . GLU A 1 67 ? -1.498 -31.635 -43.738 1.00 71.50 67 GLU A O 1
ATOM 502 N N . GLU A 1 68 ? -2.710 -30.215 -42.497 1.00 62.19 68 GLU A N 1
ATOM 503 C CA . GLU A 1 68 ? -2.261 -28.996 -43.187 1.00 62.19 68 GLU A CA 1
ATOM 504 C C . GLU A 1 68 ? -0.768 -28.732 -42.946 1.00 62.19 68 GLU A C 1
ATOM 506 O O . GLU A 1 68 ? -0.053 -28.330 -43.861 1.00 62.19 68 GLU A O 1
ATOM 511 N N . SER A 1 69 ? -0.271 -29.060 -41.749 1.00 57.16 69 SER A N 1
ATOM 512 C CA . SER A 1 69 ? 1.155 -28.958 -41.412 1.00 57.16 69 SER A CA 1
ATOM 513 C C . SER A 1 69 ? 2.024 -30.002 -42.140 1.00 57.16 69 SER A C 1
ATOM 515 O O . SER A 1 69 ? 3.198 -29.750 -42.387 1.00 57.16 69 SER A O 1
ATOM 517 N N . ASP A 1 70 ? 1.455 -31.160 -42.501 1.00 54.09 70 ASP A N 1
ATOM 518 C CA . ASP A 1 70 ? 2.160 -32.295 -43.132 1.00 54.09 70 ASP A CA 1
ATOM 519 C C . ASP A 1 70 ? 2.079 -32.270 -44.677 1.00 54.09 70 ASP A C 1
ATOM 521 O O . ASP A 1 70 ? 2.949 -32.794 -45.371 1.00 54.09 70 ASP A O 1
ATOM 525 N N . SER A 1 71 ? 1.034 -31.651 -45.243 1.00 44.84 71 SER A N 1
ATOM 526 C CA . SER A 1 71 ? 0.832 -31.518 -46.700 1.00 44.84 71 SER A CA 1
ATOM 527 C C . SER A 1 71 ? 1.450 -30.249 -47.303 1.00 44.84 71 SER A C 1
ATOM 529 O O . SER A 1 71 ? 1.479 -30.092 -48.524 1.00 44.84 71 SER A O 1
ATOM 531 N N . GLY A 1 72 ? 2.024 -29.388 -46.462 1.00 44.47 72 GLY A N 1
ATOM 532 C CA . GLY A 1 72 ? 2.720 -28.156 -46.828 1.00 44.47 72 GLY A CA 1
ATOM 533 C C . GLY A 1 72 ? 4.174 -28.332 -47.274 1.00 44.47 72 GLY A C 1
ATOM 534 O O . GLY A 1 72 ? 4.983 -27.442 -47.038 1.00 44.47 72 GLY A O 1
ATOM 535 N N . ALA A 1 73 ? 4.524 -29.418 -47.974 1.00 41.88 73 ALA A N 1
ATOM 536 C CA . ALA A 1 73 ? 5.699 -29.418 -48.856 1.00 41.88 73 ALA A CA 1
ATOM 537 C C . ALA A 1 73 ? 5.365 -28.642 -50.148 1.00 41.88 73 ALA A C 1
ATOM 539 O O . ALA A 1 73 ? 5.460 -29.162 -51.259 1.00 41.88 73 ALA A O 1
ATOM 540 N N . GLN A 1 74 ? 4.890 -27.407 -49.991 1.00 39.28 74 GLN A N 1
ATOM 541 C CA . GLN A 1 74 ? 4.789 -26.450 -51.078 1.00 39.28 74 GLN A CA 1
ATOM 542 C C . GLN A 1 74 ? 6.185 -25.887 -51.305 1.00 39.28 74 GLN A C 1
ATOM 544 O O . GLN A 1 74 ? 6.867 -25.518 -50.350 1.00 39.28 74 GLN A O 1
ATOM 549 N N . GLU A 1 75 ? 6.610 -25.867 -52.572 1.00 40.19 75 GLU A N 1
ATOM 550 C CA . GLU A 1 75 ? 7.759 -25.093 -53.027 1.00 40.19 75 GLU A CA 1
ATOM 551 C C . GLU A 1 75 ? 7.725 -23.739 -52.325 1.00 40.19 75 GLU A C 1
ATOM 553 O O . GLU A 1 75 ? 6.835 -22.925 -52.578 1.00 40.19 75 GLU A O 1
ATOM 558 N N . MET A 1 76 ? 8.677 -23.531 -51.414 1.00 33.59 76 MET A N 1
ATOM 559 C CA . MET A 1 76 ? 8.981 -22.207 -50.918 1.00 33.59 76 MET A CA 1
ATOM 560 C C . MET A 1 76 ? 9.424 -21.418 -52.147 1.00 33.59 76 MET A C 1
ATOM 562 O O . MET A 1 76 ? 10.579 -21.464 -52.564 1.00 33.59 76 MET A O 1
ATOM 566 N N . THR A 1 77 ? 8.495 -20.685 -52.758 1.00 35.34 77 THR A N 1
ATOM 567 C CA . THR A 1 77 ? 8.845 -19.330 -53.160 1.00 35.34 77 THR A CA 1
ATOM 568 C C . THR A 1 77 ? 9.548 -18.730 -51.956 1.00 35.34 77 THR A C 1
ATOM 570 O O . THR A 1 77 ? 9.013 -18.873 -50.857 1.00 35.34 77 THR A O 1
ATOM 573 N N . ASP A 1 78 ? 10.733 -18.152 -52.147 1.00 36.81 78 ASP A N 1
ATOM 574 C CA . ASP A 1 78 ? 11.446 -17.364 -51.140 1.00 36.81 78 ASP A CA 1
ATOM 575 C C . ASP A 1 78 ? 10.550 -16.192 -50.681 1.00 36.81 78 ASP A C 1
ATOM 577 O O . ASP A 1 78 ? 10.781 -15.026 -50.995 1.00 36.81 78 ASP A O 1
ATOM 581 N N . GLU A 1 79 ? 9.472 -16.487 -49.961 1.00 38.59 79 GLU A N 1
ATOM 582 C CA . GLU A 1 79 ? 8.970 -15.617 -48.931 1.00 38.59 79 GLU A CA 1
ATOM 583 C C . GLU A 1 79 ? 10.081 -15.675 -47.903 1.00 38.59 79 GLU A C 1
ATOM 585 O O . GLU A 1 79 ? 10.305 -16.685 -47.236 1.00 38.59 79 GLU A O 1
ATOM 590 N N . ILE A 1 80 ? 10.870 -14.606 -47.896 1.00 41.28 80 ILE A N 1
ATOM 591 C CA . ILE A 1 80 ? 11.743 -14.267 -46.793 1.00 41.28 80 ILE A CA 1
ATOM 592 C C . ILE A 1 80 ? 10.831 -14.319 -45.567 1.00 41.28 80 ILE A C 1
ATOM 594 O O . ILE A 1 80 ? 10.106 -13.368 -45.284 1.00 41.28 80 ILE A O 1
ATOM 598 N N . ILE A 1 81 ? 10.815 -15.460 -44.879 1.00 41.12 81 ILE A N 1
ATOM 599 C CA . ILE A 1 81 ? 10.467 -15.507 -43.474 1.00 41.12 81 ILE A CA 1
ATOM 600 C C . ILE A 1 81 ? 11.532 -14.595 -42.885 1.00 41.12 81 ILE A C 1
ATOM 602 O O . ILE A 1 81 ? 12.697 -14.985 -42.796 1.00 41.12 81 ILE A O 1
ATOM 606 N N . GLU A 1 82 ? 11.179 -13.331 -42.640 1.00 37.03 82 GLU A N 1
ATOM 607 C CA . GLU A 1 82 ? 11.982 -12.478 -41.782 1.00 37.03 82 GLU A CA 1
ATOM 608 C C . GLU A 1 82 ? 12.107 -13.280 -40.491 1.00 37.03 82 GLU A C 1
ATOM 610 O O . GLU A 1 82 ? 11.131 -13.416 -39.753 1.00 37.03 82 GLU A O 1
ATOM 615 N N . GLU A 1 83 ? 13.262 -13.930 -40.297 1.00 47.66 83 GLU A N 1
ATOM 616 C CA . GLU A 1 83 ? 13.588 -14.594 -39.045 1.00 47.66 83 GLU A CA 1
ATOM 617 C C . GLU A 1 83 ? 13.254 -13.581 -37.960 1.00 47.66 83 GLU A C 1
ATOM 619 O O . GLU A 1 83 ? 13.797 -12.469 -37.980 1.00 47.66 83 GLU A O 1
ATOM 624 N N . GLU A 1 84 ? 12.308 -13.926 -37.076 1.00 51.03 84 GLU A N 1
ATOM 625 C CA . GLU A 1 84 ? 12.013 -13.079 -35.932 1.00 51.03 84 GLU A CA 1
ATOM 626 C C . GLU A 1 84 ? 13.362 -12.732 -35.300 1.00 51.03 84 GLU A C 1
ATOM 628 O O . GLU A 1 84 ? 14.128 -13.641 -34.963 1.00 51.03 84 GLU A O 1
ATOM 633 N N . PRO A 1 85 ? 13.720 -11.443 -35.237 1.00 55.56 85 PRO A N 1
ATOM 634 C CA . PRO A 1 85 ? 15.067 -11.046 -34.890 1.00 55.56 85 PRO A CA 1
ATOM 635 C C . PRO A 1 85 ? 15.355 -11.537 -33.476 1.00 55.56 85 PRO A C 1
ATOM 637 O O . PRO A 1 85 ? 14.817 -11.032 -32.493 1.00 55.56 85 PRO A O 1
ATOM 640 N N . VAL A 1 86 ? 16.197 -12.563 -33.376 1.00 66.75 86 VAL A N 1
ATOM 641 C CA . VAL A 1 86 ? 16.639 -13.085 -32.090 1.00 66.75 86 VAL A CA 1
ATOM 642 C C . VAL A 1 86 ? 17.539 -12.017 -31.486 1.00 66.75 86 VAL A C 1
ATOM 644 O O . VAL A 1 86 ? 18.585 -11.693 -32.050 1.00 66.75 86 VAL A O 1
ATOM 647 N N . ALA A 1 87 ? 17.125 -11.438 -30.357 1.00 80.25 87 ALA A N 1
ATOM 648 C CA . ALA A 1 87 ? 17.942 -10.451 -29.667 1.00 80.25 87 ALA A CA 1
ATOM 649 C C . ALA A 1 87 ? 19.326 -11.032 -29.368 1.00 80.25 87 ALA A C 1
ATOM 651 O O . ALA A 1 87 ? 19.450 -12.115 -28.785 1.00 80.25 87 ALA A O 1
ATOM 652 N N . SER A 1 88 ? 20.374 -10.296 -29.733 1.00 86.62 88 SER A N 1
ATOM 653 C CA . SER A 1 88 ? 21.725 -10.669 -29.330 1.00 86.62 88 SER A CA 1
ATOM 654 C C . SER A 1 88 ? 21.893 -10.507 -27.809 1.00 86.62 88 SER A C 1
ATOM 656 O O . SER A 1 88 ? 21.186 -9.703 -27.183 1.00 86.62 88 SER A O 1
ATOM 658 N N . PRO A 1 89 ? 22.843 -11.218 -27.173 1.00 89.00 89 PRO A N 1
ATOM 659 C CA . PRO A 1 89 ? 23.199 -10.967 -25.778 1.00 89.00 89 PRO A CA 1
ATOM 660 C C . PRO A 1 89 ? 23.525 -9.491 -25.497 1.00 89.00 89 PRO A C 1
ATOM 662 O O . PRO A 1 89 ? 23.206 -8.982 -24.422 1.00 89.00 89 PRO A O 1
ATOM 665 N N . GLU A 1 90 ? 24.117 -8.789 -26.464 1.00 91.06 90 GLU A N 1
ATOM 666 C CA . GLU A 1 90 ? 24.415 -7.360 -26.399 1.00 91.06 90 GLU A CA 1
ATOM 667 C C . GLU A 1 90 ? 23.144 -6.497 -26.373 1.00 91.06 90 GLU A C 1
ATOM 669 O O . GLU A 1 90 ? 23.095 -5.514 -25.630 1.00 91.06 90 GLU A O 1
ATOM 674 N N . ASP A 1 91 ? 22.101 -6.866 -27.122 1.00 91.44 91 ASP A N 1
ATOM 675 C CA . ASP A 1 91 ? 20.816 -6.154 -27.128 1.00 91.44 91 ASP A CA 1
ATOM 676 C C . ASP A 1 91 ? 20.071 -6.325 -25.807 1.00 91.44 91 ASP A C 1
ATOM 678 O O . ASP A 1 91 ? 19.599 -5.349 -25.218 1.00 91.44 91 ASP A O 1
ATOM 682 N N . LEU A 1 92 ? 20.040 -7.552 -25.284 1.00 90.31 92 LEU A N 1
ATOM 683 C CA . LEU A 1 92 ? 19.449 -7.827 -23.976 1.00 90.31 92 LEU A CA 1
ATOM 684 C C . LEU A 1 92 ? 20.220 -7.114 -22.857 1.00 90.31 92 LEU A C 1
ATOM 686 O O . LEU A 1 92 ? 19.612 -6.548 -21.944 1.00 90.31 92 LEU A O 1
ATOM 690 N N . ALA A 1 93 ? 21.554 -7.075 -22.936 1.00 93.12 93 ALA A N 1
ATOM 691 C CA . ALA A 1 93 ? 22.383 -6.328 -21.994 1.00 93.12 93 ALA A CA 1
ATOM 692 C C . ALA A 1 93 ? 22.128 -4.813 -22.075 1.00 93.12 93 ALA A C 1
ATOM 694 O O . ALA A 1 93 ? 22.037 -4.159 -21.034 1.00 93.12 93 ALA A O 1
ATOM 695 N N . TYR A 1 94 ? 21.963 -4.259 -23.279 1.00 94.75 94 TYR A N 1
ATOM 696 C CA . TYR A 1 94 ? 21.621 -2.851 -23.488 1.00 94.75 94 TYR A CA 1
ATOM 697 C C . TYR A 1 94 ? 20.261 -2.490 -22.876 1.00 94.75 94 TYR A C 1
ATOM 699 O O . TYR A 1 94 ? 20.141 -1.483 -22.172 1.00 94.75 94 TYR A O 1
ATOM 707 N N . ASN A 1 95 ? 19.244 -3.327 -23.091 1.00 95.00 95 ASN A N 1
ATOM 708 C CA . ASN A 1 95 ? 17.921 -3.136 -22.498 1.00 95.00 95 ASN A CA 1
ATOM 709 C C . ASN A 1 95 ? 18.022 -3.167 -20.967 1.00 95.00 95 ASN A C 1
ATOM 711 O O . ASN A 1 95 ? 17.538 -2.266 -20.275 1.00 95.00 95 ASN A O 1
ATOM 715 N N . ARG A 1 96 ? 18.730 -4.172 -20.437 1.00 95.44 96 ARG A N 1
ATOM 716 C CA . ARG A 1 96 ? 18.906 -4.389 -18.998 1.00 95.44 96 ARG A CA 1
ATOM 717 C C . ARG A 1 96 ? 19.599 -3.245 -18.281 1.00 95.44 96 ARG A C 1
ATOM 719 O O . ARG A 1 96 ? 19.172 -2.877 -17.188 1.00 95.44 96 ARG A O 1
ATOM 726 N N . GLN A 1 97 ? 20.615 -2.649 -18.898 1.00 96.94 97 GLN A N 1
ATOM 727 C CA . GLN A 1 97 ? 21.313 -1.488 -18.340 1.00 96.94 97 GLN A CA 1
ATOM 728 C C . GLN A 1 97 ? 20.385 -0.289 -18.100 1.00 96.94 97 GLN A C 1
ATOM 730 O O . GLN A 1 97 ? 20.659 0.513 -17.209 1.00 96.94 97 GLN A O 1
ATOM 735 N N . GLN A 1 98 ? 19.282 -0.174 -18.847 1.00 97.00 98 GLN A N 1
ATOM 736 C CA . GLN A 1 98 ? 18.305 0.898 -18.666 1.00 97.00 98 GLN A CA 1
ATOM 737 C C . GLN A 1 98 ? 17.301 0.582 -17.557 1.00 97.00 98 GLN A C 1
ATOM 739 O O . GLN A 1 98 ? 17.087 1.407 -16.668 1.00 97.00 98 GLN A O 1
ATOM 744 N N . TYR A 1 99 ? 16.661 -0.591 -17.606 1.00 95.62 99 TYR A N 1
ATOM 745 C CA . TYR A 1 99 ? 15.536 -0.873 -16.714 1.00 95.62 99 TYR A CA 1
ATOM 746 C C . TYR A 1 99 ? 15.953 -1.321 -15.313 1.00 95.62 99 TYR A C 1
ATOM 748 O O . TYR A 1 99 ? 15.261 -1.007 -14.346 1.00 95.62 99 TYR A O 1
ATOM 756 N N . GLU A 1 100 ? 17.068 -2.044 -15.164 1.00 97.06 100 GLU A N 1
ATOM 757 C CA . GLU A 1 100 ? 17.428 -2.633 -13.870 1.00 97.06 100 GLU A CA 1
ATOM 758 C C . GLU A 1 100 ? 17.656 -1.565 -12.783 1.00 97.06 100 GLU A C 1
ATOM 760 O O . GLU A 1 100 ? 17.071 -1.695 -11.701 1.00 97.06 100 GLU A O 1
ATOM 765 N N . PRO A 1 101 ? 18.413 -0.476 -13.032 1.00 97.62 101 PRO A N 1
ATOM 766 C CA . PRO A 1 101 ? 18.573 0.590 -12.045 1.00 97.62 101 PRO A CA 1
ATOM 767 C C . PRO A 1 101 ? 17.243 1.245 -11.653 1.00 97.62 101 PRO A C 1
ATOM 769 O O . PRO A 1 101 ? 17.047 1.588 -10.487 1.00 97.62 101 PRO A O 1
ATOM 772 N N . VAL A 1 102 ? 16.313 1.386 -12.603 1.00 97.44 102 VAL A N 1
ATOM 773 C CA . VAL A 1 102 ? 15.002 2.007 -12.368 1.00 97.44 102 VAL A CA 1
ATOM 774 C C . VAL A 1 102 ? 14.106 1.108 -11.522 1.00 97.44 102 VAL A C 1
ATOM 776 O O . VAL A 1 102 ? 13.520 1.591 -10.554 1.00 97.44 102 VAL A O 1
ATOM 779 N N . ILE A 1 103 ? 14.043 -0.194 -11.824 1.00 96.31 103 ILE A N 1
ATOM 780 C CA . ILE A 1 103 ? 13.308 -1.176 -11.009 1.00 96.31 103 ILE A CA 1
ATOM 781 C C . ILE A 1 103 ? 13.829 -1.142 -9.569 1.00 96.31 103 ILE A C 1
ATOM 783 O O . ILE A 1 103 ? 13.048 -1.022 -8.625 1.00 96.31 103 ILE A O 1
ATOM 787 N N . ARG A 1 104 ? 15.156 -1.173 -9.391 1.00 97.38 104 ARG A N 1
ATOM 788 C CA . ARG A 1 104 ? 15.786 -1.128 -8.064 1.00 97.38 104 ARG A CA 1
ATOM 789 C C . ARG A 1 104 ? 15.483 0.175 -7.322 1.00 97.38 104 ARG A C 1
ATOM 791 O O . ARG A 1 104 ? 15.180 0.138 -6.130 1.00 97.38 104 ARG A O 1
ATOM 798 N N . ALA A 1 105 ? 15.531 1.316 -8.007 1.00 97.06 105 ALA A N 1
ATOM 799 C CA . ALA A 1 105 ? 15.228 2.616 -7.411 1.00 97.06 105 ALA A CA 1
ATOM 800 C C . ALA A 1 105 ? 13.748 2.750 -7.014 1.00 97.06 105 ALA A C 1
ATOM 802 O O . ALA A 1 105 ? 13.451 3.226 -5.916 1.00 97.06 105 ALA A O 1
ATOM 803 N N . ASN A 1 106 ? 12.821 2.299 -7.865 1.00 96.75 106 ASN A N 1
ATOM 804 C CA . ASN A 1 106 ? 11.390 2.272 -7.559 1.00 96.75 106 ASN A CA 1
ATOM 805 C C . ASN A 1 106 ? 11.096 1.349 -6.365 1.00 96.75 106 ASN A C 1
ATOM 807 O O . ASN A 1 106 ? 10.441 1.777 -5.414 1.00 96.75 106 ASN A O 1
ATOM 811 N N . TRP A 1 107 ? 11.666 0.139 -6.351 1.00 96.50 107 TRP A N 1
ATOM 812 C CA . TRP A 1 107 ? 11.549 -0.795 -5.228 1.00 96.50 107 TRP A CA 1
ATOM 813 C C . TRP A 1 107 ? 12.072 -0.193 -3.918 1.00 96.50 107 TRP A C 1
ATOM 815 O O . TRP A 1 107 ? 11.400 -0.256 -2.888 1.00 96.50 107 TRP A O 1
ATOM 825 N N . GLN A 1 108 ? 13.245 0.448 -3.949 1.00 97.50 108 GLN A N 1
ATOM 826 C CA . GLN A 1 108 ? 13.836 1.082 -2.768 1.00 97.50 108 GLN A CA 1
ATOM 827 C C . GLN A 1 108 ? 12.956 2.224 -2.244 1.00 97.50 108 GLN A C 1
ATOM 829 O O . GLN A 1 108 ? 12.779 2.370 -1.030 1.00 97.50 108 GLN A O 1
ATOM 834 N N . ALA A 1 109 ? 12.386 3.026 -3.146 1.00 97.25 109 ALA A N 1
ATOM 835 C CA . ALA A 1 109 ? 11.443 4.077 -2.788 1.00 97.25 109 ALA A CA 1
ATOM 836 C C . ALA A 1 109 ? 10.174 3.494 -2.152 1.00 97.25 109 ALA A C 1
ATOM 838 O O . ALA A 1 109 ? 9.738 3.996 -1.117 1.00 97.25 109 ALA A O 1
ATOM 839 N N . GLN A 1 110 ? 9.634 2.406 -2.709 1.00 97.38 110 GLN A N 1
ATOM 840 C CA . GLN A 1 110 ? 8.461 1.721 -2.169 1.00 97.38 110 GLN A CA 1
ATOM 841 C C . GLN A 1 110 ? 8.743 1.101 -0.791 1.00 97.38 110 GLN A C 1
ATOM 843 O O . GLN A 1 110 ? 7.955 1.293 0.128 1.00 97.38 110 GLN A O 1
ATOM 848 N N . LYS A 1 111 ? 9.901 0.460 -0.572 1.00 97.44 111 LYS A N 1
ATOM 849 C CA . LYS A 1 111 ? 10.300 -0.007 0.771 1.00 97.44 111 LYS A CA 1
ATOM 850 C C . LYS A 1 111 ? 10.438 1.136 1.767 1.00 97.44 111 LYS A C 1
ATOM 852 O O . LYS A 1 111 ? 10.043 1.003 2.923 1.00 97.44 111 LYS A O 1
ATOM 857 N N . SER A 1 112 ? 11.007 2.263 1.339 1.00 98.00 112 SER A N 1
ATOM 858 C CA . SER A 1 112 ? 11.094 3.442 2.197 1.00 98.00 112 SER A CA 1
ATOM 859 C C . SER A 1 112 ? 9.712 3.998 2.535 1.00 98.00 112 SER A C 1
ATOM 861 O O . SER A 1 112 ? 9.518 4.403 3.678 1.00 98.00 112 SER A O 1
ATOM 863 N N . PHE A 1 113 ? 8.785 4.015 1.575 1.00 98.44 113 PHE A N 1
ATOM 864 C CA . PHE A 1 113 ? 7.396 4.416 1.778 1.00 98.44 11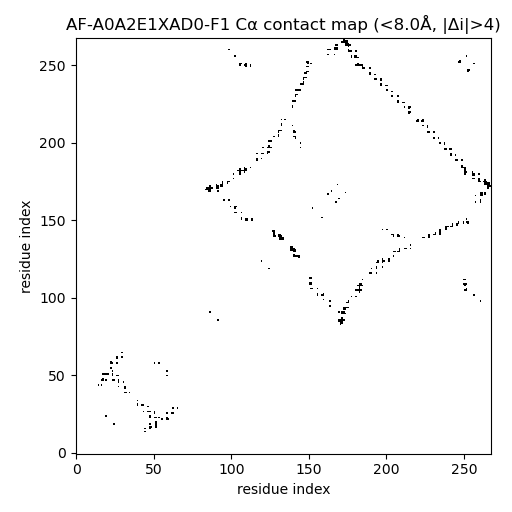3 PHE A CA 1
ATOM 865 C C . PHE A 1 113 ? 6.698 3.499 2.783 1.00 98.44 113 PHE A C 1
ATOM 867 O O . PHE A 1 113 ? 6.192 3.988 3.786 1.00 98.44 113 PHE A O 1
ATOM 874 N N . ASP A 1 114 ? 6.757 2.182 2.568 1.00 98.19 114 ASP A N 1
ATOM 875 C CA . ASP A 1 114 ? 6.150 1.172 3.440 1.00 98.19 114 ASP A CA 1
ATOM 876 C C . ASP A 1 114 ? 6.611 1.338 4.893 1.00 98.19 114 ASP A C 1
ATOM 878 O O . ASP A 1 114 ? 5.794 1.493 5.799 1.00 98.19 114 ASP A O 1
ATOM 882 N N . ASN A 1 115 ? 7.930 1.398 5.103 1.00 98.19 115 ASN A N 1
ATOM 883 C CA . ASN A 1 115 ? 8.514 1.573 6.432 1.00 98.19 115 ASN A CA 1
ATOM 884 C C . ASN A 1 115 ? 8.115 2.909 7.071 1.00 98.19 115 ASN A C 1
ATOM 886 O O . ASN A 1 115 ? 7.943 2.987 8.286 1.00 98.19 115 ASN A O 1
ATOM 890 N N . PHE A 1 116 ? 8.005 3.972 6.270 1.00 98.56 116 PHE A N 1
ATOM 891 C CA . PHE A 1 116 ? 7.609 5.287 6.758 1.00 98.56 116 PHE A CA 1
ATOM 892 C C . PHE A 1 116 ? 6.143 5.305 7.191 1.00 98.56 116 PHE A C 1
ATOM 894 O O . PHE A 1 116 ? 5.856 5.752 8.296 1.00 98.56 116 PHE A O 1
ATOM 901 N N . VAL A 1 117 ? 5.230 4.782 6.370 1.00 98.31 117 VAL A N 1
ATOM 902 C CA . VAL A 1 117 ? 3.802 4.697 6.709 1.00 98.31 117 VAL A CA 1
ATOM 903 C C . VAL A 1 117 ? 3.593 3.832 7.952 1.00 98.31 117 VAL A C 1
ATOM 905 O O . VAL A 1 117 ? 2.891 4.261 8.865 1.00 98.31 117 VAL A O 1
ATOM 908 N N . ASP A 1 118 ? 4.246 2.668 8.038 1.00 97.81 118 ASP A N 1
ATOM 909 C CA . ASP A 1 118 ? 4.155 1.785 9.208 1.00 97.81 118 ASP A CA 1
ATOM 910 C C . ASP A 1 118 ? 4.638 2.492 10.487 1.00 97.81 118 ASP A C 1
ATOM 912 O O . ASP A 1 118 ? 3.977 2.433 11.527 1.00 97.81 118 ASP A O 1
ATOM 916 N N . ALA A 1 119 ? 5.767 3.205 10.412 1.00 98.19 119 ALA A N 1
ATOM 917 C CA . ALA A 1 119 ? 6.301 3.968 11.538 1.00 98.19 119 ALA A CA 1
ATOM 918 C C . ALA A 1 119 ? 5.379 5.127 11.945 1.00 98.19 119 ALA A C 1
ATOM 920 O O . ALA A 1 119 ? 5.169 5.363 13.134 1.00 98.19 119 ALA A O 1
ATOM 921 N N . GLU A 1 120 ? 4.802 5.836 10.975 1.00 98.19 120 GLU A N 1
ATOM 922 C CA . GLU A 1 120 ? 3.872 6.938 11.218 1.00 98.19 120 GLU A CA 1
ATOM 923 C C . GLU A 1 120 ? 2.569 6.449 11.856 1.00 98.19 120 GLU A C 1
ATOM 925 O O . GLU A 1 120 ? 2.100 7.057 12.821 1.00 98.19 120 GLU A O 1
ATOM 930 N N . LEU A 1 121 ? 2.011 5.334 11.372 1.00 97.31 121 LEU A N 1
ATOM 931 C CA . LEU A 1 121 ? 0.846 4.687 11.977 1.00 97.31 121 LEU A CA 1
ATOM 932 C C . LEU A 1 121 ? 1.154 4.282 13.420 1.00 97.31 121 LEU A C 1
ATOM 934 O O . LEU A 1 121 ? 0.402 4.639 14.324 1.00 97.31 121 LEU A O 1
ATOM 938 N N . ALA A 1 122 ? 2.287 3.617 13.663 1.00 95.69 122 ALA A N 1
ATOM 939 C CA . ALA A 1 122 ? 2.692 3.210 15.008 1.00 95.69 122 ALA A CA 1
ATOM 940 C C . ALA A 1 122 ? 2.917 4.402 15.958 1.00 95.69 122 ALA A C 1
ATOM 942 O O . ALA A 1 122 ? 2.587 4.321 17.140 1.00 95.69 122 ALA A O 1
ATOM 943 N N . ALA A 1 123 ? 3.469 5.510 15.458 1.00 96.62 123 ALA A N 1
ATOM 944 C CA . ALA A 1 123 ? 3.771 6.688 16.266 1.00 96.62 123 ALA A CA 1
ATOM 945 C C . ALA A 1 123 ? 2.535 7.548 16.577 1.00 96.62 123 ALA A C 1
ATOM 947 O O . ALA A 1 123 ? 2.465 8.163 17.643 1.00 96.62 123 ALA A O 1
ATOM 948 N N . LYS A 1 124 ? 1.578 7.636 15.645 1.00 96.00 124 LYS A N 1
ATOM 949 C CA . LYS A 1 124 ? 0.474 8.610 15.713 1.00 96.00 124 LYS A CA 1
ATOM 950 C C . LYS A 1 124 ? -0.872 8.007 16.063 1.00 96.00 124 LYS A C 1
ATOM 952 O O . LYS A 1 124 ? -1.695 8.700 16.661 1.00 96.00 124 LYS A O 1
ATOM 957 N N . CYS A 1 125 ? -1.125 6.758 15.685 1.00 95.00 125 CYS A N 1
ATOM 958 C CA . CYS A 1 125 ? -2.387 6.105 15.991 1.00 95.00 125 CYS A CA 1
ATOM 959 C C . CYS A 1 125 ? -2.306 5.475 17.386 1.00 95.00 125 CYS A C 1
ATOM 961 O O . CYS A 1 125 ? -1.456 4.615 17.627 1.00 95.00 125 CYS A O 1
ATOM 963 N N . PRO A 1 126 ? -3.183 5.857 18.331 1.00 92.06 126 PRO A N 1
ATOM 964 C CA . PRO A 1 126 ? -3.240 5.183 19.619 1.00 92.06 126 PRO A CA 1
ATOM 965 C C . PRO A 1 126 ? -3.608 3.703 19.453 1.00 92.06 126 PRO A C 1
ATOM 967 O O . PRO A 1 126 ? -4.401 3.354 18.580 1.00 92.06 126 PRO A O 1
ATOM 970 N N . SER A 1 127 ? -3.101 2.838 20.339 1.00 89.56 127 SER A N 1
ATOM 971 C CA . SER A 1 127 ? -3.581 1.450 20.405 1.00 89.56 127 SER A CA 1
ATOM 972 C C . SER A 1 127 ? -5.085 1.420 20.692 1.00 89.56 127 SER A C 1
ATOM 974 O O . SER A 1 127 ? -5.577 2.161 21.550 1.00 89.56 127 SER A O 1
ATOM 976 N N . ARG A 1 128 ? -5.799 0.497 20.037 1.00 89.00 128 ARG A N 1
ATOM 977 C CA . ARG A 1 128 ? -7.200 0.155 20.336 1.00 89.00 128 ARG A CA 1
ATOM 978 C C . ARG A 1 128 ? -7.445 -0.157 21.815 1.00 89.00 128 ARG A C 1
ATOM 980 O O . ARG A 1 128 ? -8.481 0.224 22.355 1.00 89.00 128 ARG A O 1
ATOM 987 N N . ASP A 1 129 ? -6.442 -0.698 22.513 1.00 91.00 129 ASP A N 1
ATOM 988 C CA . ASP A 1 129 ? -6.526 -1.009 23.946 1.00 91.00 129 ASP A CA 1
ATOM 989 C C . ASP A 1 129 ? -6.794 0.230 24.813 1.00 91.00 129 ASP A C 1
ATOM 991 O O . ASP A 1 129 ? -7.374 0.110 25.889 1.00 91.00 129 ASP A O 1
ATOM 995 N N . ARG A 1 130 ? -6.407 1.428 24.346 1.00 93.44 130 ARG A N 1
ATOM 996 C CA . ARG A 1 130 ? -6.644 2.695 25.053 1.00 93.44 130 ARG A CA 1
ATOM 997 C C . ARG A 1 130 ? -8.136 3.004 25.209 1.00 93.44 130 ARG A C 1
ATOM 999 O O . ARG A 1 130 ? -8.533 3.629 26.195 1.00 93.44 130 ARG A O 1
ATOM 1006 N N . TYR A 1 131 ? -8.942 2.608 24.226 1.00 94.69 131 TYR A N 1
ATOM 1007 C CA . TYR A 1 131 ? -10.368 2.930 24.149 1.00 94.69 131 TYR A CA 1
ATOM 1008 C C . TYR A 1 131 ? -11.277 1.717 24.362 1.00 94.69 131 TYR A C 1
ATOM 1010 O O . TYR A 1 131 ? -12.480 1.893 24.551 1.00 94.69 131 TYR A O 1
ATOM 1018 N N . ALA A 1 132 ? -10.711 0.511 24.385 1.00 94.12 132 ALA A N 1
ATOM 1019 C CA . ALA A 1 132 ? -11.439 -0.710 24.685 1.00 94.12 132 ALA A CA 1
ATOM 1020 C C . ALA A 1 132 ? -12.137 -0.645 26.056 1.00 94.12 132 ALA A C 1
ATOM 1022 O O . ALA A 1 132 ? -11.647 -0.033 27.014 1.00 94.12 132 ALA A O 1
ATOM 1023 N N . VAL A 1 133 ? -13.298 -1.291 26.139 1.00 95.00 133 VAL A N 1
ATOM 1024 C CA . VAL A 1 133 ? -14.036 -1.518 27.383 1.00 95.00 133 VAL A CA 1
ATOM 1025 C C . VAL A 1 133 ? -13.996 -3.009 27.693 1.00 95.00 133 VAL A C 1
ATOM 1027 O O . VAL A 1 133 ? -14.384 -3.836 26.869 1.00 95.00 133 VAL A O 1
ATOM 1030 N N . TYR A 1 134 ? -13.496 -3.338 28.882 1.00 92.12 134 TYR A N 1
ATOM 1031 C CA . TYR A 1 134 ? -13.248 -4.706 29.333 1.00 92.12 134 TYR A CA 1
ATOM 1032 C C . TYR A 1 134 ? -14.243 -5.125 30.415 1.00 92.12 134 TYR A C 1
ATOM 1034 O O . TYR A 1 134 ? -14.654 -4.305 31.235 1.00 92.12 134 TYR A O 1
ATOM 1042 N N . GLY A 1 135 ? -14.548 -6.417 30.478 1.00 84.12 135 GLY A N 1
ATOM 1043 C CA . GLY A 1 135 ? -15.161 -7.050 31.645 1.00 84.12 135 GLY A CA 1
ATOM 1044 C C . GLY A 1 135 ? -14.707 -8.498 31.807 1.00 84.12 135 GLY A C 1
ATOM 1045 O O . GLY A 1 135 ? -13.734 -8.922 31.179 1.00 84.12 135 GLY A O 1
ATOM 1046 N N . SER A 1 136 ? -15.384 -9.265 32.664 1.00 82.88 136 SER A N 1
ATOM 1047 C CA . SER A 1 136 ? -15.016 -10.659 32.948 1.00 82.88 136 SER A CA 1
ATOM 1048 C C . SER A 1 136 ? -15.296 -11.570 31.748 1.00 82.88 136 SER A C 1
ATOM 1050 O O . SER A 1 136 ? -16.354 -12.180 31.651 1.00 82.88 136 SER A O 1
ATOM 1052 N N . GLY A 1 137 ? -14.329 -11.661 30.832 1.00 86.25 137 GLY A N 1
ATOM 1053 C CA . GLY A 1 137 ? -14.368 -12.546 29.663 1.00 86.25 137 GLY A CA 1
ATOM 1054 C C . GLY A 1 137 ? -14.830 -11.892 28.359 1.00 86.25 137 GLY A C 1
ATOM 1055 O O . GLY A 1 137 ? -14.983 -12.595 27.365 1.00 86.25 137 GLY A O 1
ATOM 1056 N N . TYR A 1 138 ? -15.020 -10.571 28.330 1.00 89.62 138 TYR A N 1
ATOM 1057 C CA . TYR A 1 138 ? -15.407 -9.843 27.120 1.00 89.62 138 TYR A CA 1
ATOM 1058 C C . TYR A 1 138 ? -14.627 -8.534 26.955 1.00 89.62 138 TYR A C 1
ATOM 1060 O O . TYR A 1 138 ? -14.129 -7.941 27.917 1.00 89.62 138 TYR A O 1
ATOM 1068 N N . ARG A 1 139 ? -14.537 -8.088 25.701 1.00 93.62 139 ARG A N 1
ATOM 1069 C CA . ARG A 1 139 ? -13.881 -6.855 25.262 1.00 93.62 139 ARG A CA 1
ATOM 1070 C C . ARG A 1 139 ? -14.710 -6.270 24.128 1.00 93.62 139 ARG A C 1
ATOM 1072 O O . ARG A 1 139 ? -14.976 -6.984 23.170 1.00 93.62 139 ARG A O 1
ATOM 1079 N N . TYR A 1 140 ? -15.060 -4.994 24.241 1.00 94.44 140 TYR A N 1
ATOM 1080 C CA . TYR A 1 140 ? -15.725 -4.242 23.179 1.00 94.44 140 TYR A CA 1
ATOM 1081 C C . TYR A 1 140 ? -14.870 -3.050 22.772 1.00 94.44 140 TYR A C 1
ATOM 1083 O O . TYR A 1 140 ? -14.352 -2.327 23.633 1.00 94.44 140 TYR A O 1
ATOM 1091 N N . GLU A 1 141 ? -14.712 -2.837 21.470 1.00 93.31 141 GLU A N 1
ATOM 1092 C CA . GLU A 1 141 ? -13.849 -1.781 20.950 1.00 93.31 141 GLU A CA 1
ATOM 1093 C C . GLU A 1 141 ? -14.164 -1.353 19.518 1.00 93.31 141 GLU A C 1
ATOM 1095 O O . GLU A 1 141 ? -14.741 -2.082 18.714 1.00 93.31 141 GLU A O 1
ATOM 1100 N N . LEU A 1 142 ? -13.677 -0.166 19.166 1.00 93.25 142 LEU A N 1
ATOM 1101 C CA . LEU A 1 142 ? -13.575 0.224 17.771 1.00 93.25 142 LEU A CA 1
ATOM 1102 C C . LEU A 1 142 ? -12.388 -0.501 17.123 1.00 93.25 142 LEU A C 1
ATOM 1104 O O . LEU A 1 142 ? -11.294 -0.530 17.696 1.00 93.25 142 LEU A O 1
ATOM 1108 N N . ARG A 1 143 ? -12.575 -1.064 15.921 1.00 91.62 143 ARG A N 1
ATOM 1109 C CA . ARG A 1 143 ? -11.475 -1.701 15.184 1.00 91.62 143 ARG A CA 1
ATOM 1110 C C . ARG A 1 143 ? -10.384 -0.674 14.890 1.00 91.62 143 ARG A C 1
ATOM 1112 O O . ARG A 1 143 ? -10.678 0.475 14.573 1.00 91.62 143 ARG A O 1
ATOM 1119 N N . GLN A 1 144 ? -9.130 -1.102 14.973 1.00 92.25 144 GLN A N 1
ATOM 1120 C CA . GLN A 1 144 ? -7.978 -0.287 14.602 1.00 92.25 144 GLN A CA 1
ATOM 1121 C C . GLN A 1 144 ? -7.944 -0.001 13.095 1.00 92.25 144 GLN A C 1
ATOM 1123 O O . GLN A 1 144 ? -8.349 -0.852 12.301 1.00 92.25 144 GLN A O 1
ATOM 1128 N N . LEU A 1 145 ? -7.415 1.167 12.717 1.00 94.31 145 LEU A N 1
ATOM 1129 C CA . LEU A 1 145 ? -7.130 1.478 11.318 1.00 94.31 145 LEU A CA 1
ATOM 1130 C C . LEU A 1 145 ? -6.180 0.427 10.717 1.00 94.31 145 LEU A C 1
ATOM 1132 O O . LEU A 1 145 ? -5.136 0.128 11.297 1.00 94.31 145 LEU A O 1
ATOM 1136 N N . ALA A 1 146 ? -6.546 -0.107 9.560 1.00 93.25 146 ALA A N 1
ATOM 1137 C CA . ALA A 1 146 ? -5.792 -1.069 8.768 1.00 93.25 146 ALA A CA 1
ATOM 1138 C C . ALA A 1 146 ? -5.820 -0.641 7.287 1.00 93.25 146 ALA A C 1
ATOM 1140 O O . ALA A 1 146 ? -6.431 -1.327 6.467 1.00 93.25 146 ALA A O 1
ATOM 1141 N N . PRO A 1 147 ? -5.213 0.516 6.957 1.00 95.38 147 PRO A N 1
ATOM 1142 C CA . PRO A 1 147 ? -5.207 1.020 5.592 1.00 95.38 147 PRO A CA 1
ATOM 1143 C C . PRO A 1 147 ? -4.447 0.083 4.647 1.00 95.38 147 PRO A C 1
ATOM 1145 O O . PRO A 1 147 ? -3.530 -0.631 5.063 1.00 95.38 147 PRO A O 1
ATOM 1148 N N . ASN A 1 148 ? -4.805 0.116 3.368 1.00 93.56 148 ASN A N 1
ATOM 1149 C CA . ASN A 1 148 ? -4.274 -0.758 2.333 1.00 93.56 148 ASN A CA 1
ATOM 1150 C C . ASN A 1 148 ? -3.622 0.028 1.186 1.00 93.56 148 ASN A C 1
ATOM 1152 O O . ASN A 1 148 ? -4.207 0.938 0.598 1.00 93.56 148 ASN A O 1
ATOM 1156 N N . TRP A 1 149 ? -2.407 -0.379 0.821 1.00 94.31 149 TRP A N 1
ATOM 1157 C CA . TRP A 1 149 ? -1.670 0.160 -0.320 1.00 94.31 149 TRP A CA 1
ATOM 1158 C C . TRP A 1 149 ? -0.739 -0.907 -0.923 1.00 94.31 149 TRP A C 1
ATOM 1160 O O . TRP A 1 149 ? -0.397 -1.877 -0.238 1.00 94.31 149 TRP A O 1
ATOM 1170 N N . PRO A 1 150 ? -0.295 -0.752 -2.186 1.00 91.94 150 PRO A N 1
ATOM 1171 C CA . PRO A 1 150 ? 0.660 -1.658 -2.811 1.00 91.94 150 PRO A CA 1
ATOM 1172 C C . PRO A 1 150 ? 1.975 -1.674 -2.037 1.00 91.94 150 PRO A C 1
ATOM 1174 O O . PRO A 1 150 ? 2.655 -0.656 -1.940 1.00 91.94 150 PRO A O 1
ATOM 1177 N N . ARG A 1 151 ? 2.339 -2.831 -1.489 1.00 92.62 151 ARG A N 1
ATOM 1178 C CA . ARG A 1 151 ? 3.582 -3.019 -0.732 1.00 92.62 151 ARG A CA 1
ATOM 1179 C C . ARG A 1 151 ? 4.712 -3.439 -1.665 1.00 92.62 151 ARG A C 1
ATOM 1181 O O . ARG A 1 151 ? 4.491 -4.184 -2.619 1.00 92.62 151 ARG A O 1
ATOM 1188 N N . ALA A 1 152 ? 5.938 -3.030 -1.353 1.00 93.69 152 ALA A N 1
ATOM 1189 C CA . ALA A 1 152 ? 7.117 -3.548 -2.036 1.00 93.69 152 ALA A CA 1
ATOM 1190 C C . ALA A 1 152 ? 7.282 -5.047 -1.770 1.00 93.69 152 ALA A C 1
ATOM 1192 O O . ALA A 1 152 ? 7.169 -5.503 -0.623 1.00 93.69 152 ALA A O 1
ATOM 1193 N N . SER A 1 153 ? 7.679 -5.787 -2.807 1.00 91.81 153 SER A N 1
ATOM 1194 C CA . SER A 1 153 ? 8.105 -7.181 -2.684 1.00 91.81 153 SER A CA 1
ATOM 1195 C C . SER A 1 153 ? 9.262 -7.325 -1.687 1.00 91.81 153 SER A C 1
ATOM 1197 O O . SER A 1 153 ? 9.950 -6.363 -1.336 1.00 91.81 153 SER A O 1
ATOM 1199 N N . ASN A 1 154 ? 9.540 -8.546 -1.242 1.00 91.19 154 ASN A N 1
ATOM 1200 C CA . ASN A 1 154 ? 10.667 -8.802 -0.342 1.00 91.19 154 ASN A CA 1
ATOM 1201 C C . ASN A 1 154 ? 12.003 -9.010 -1.059 1.00 91.19 154 ASN A C 1
ATOM 1203 O O . ASN A 1 154 ? 13.023 -9.115 -0.382 1.00 91.19 154 ASN A O 1
ATOM 1207 N N . ASN A 1 155 ? 12.016 -9.079 -2.391 1.00 92.00 155 ASN A N 1
ATOM 1208 C CA . ASN A 1 155 ? 13.216 -9.413 -3.141 1.00 92.00 155 ASN A CA 1
ATOM 1209 C C . ASN A 1 155 ? 13.276 -8.637 -4.459 1.00 92.00 155 ASN A C 1
ATOM 1211 O O . ASN A 1 155 ? 12.638 -9.001 -5.443 1.00 92.00 155 ASN A O 1
ATOM 1215 N N . VAL A 1 156 ? 14.119 -7.607 -4.478 1.00 93.12 156 VAL A N 1
ATOM 1216 C CA . VAL A 1 156 ? 14.340 -6.779 -5.663 1.00 93.12 156 VAL A CA 1
ATOM 1217 C C . VAL A 1 156 ? 14.943 -7.559 -6.837 1.00 93.12 156 VAL A C 1
ATOM 1219 O O . VAL A 1 156 ? 14.663 -7.232 -7.983 1.00 93.12 156 VAL A O 1
ATOM 1222 N N . ASP A 1 157 ? 15.734 -8.607 -6.593 1.00 92.12 157 ASP A N 1
ATOM 1223 C CA . ASP A 1 157 ? 16.309 -9.412 -7.677 1.00 92.12 157 ASP A CA 1
ATOM 1224 C C . ASP A 1 157 ? 15.236 -10.269 -8.359 1.00 92.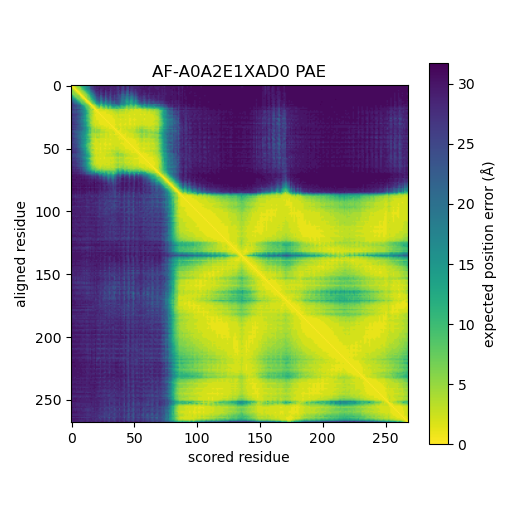12 157 ASP A C 1
ATOM 1226 O O . ASP A 1 157 ? 15.258 -10.437 -9.579 1.00 92.12 157 ASP A O 1
ATOM 1230 N N . ALA A 1 158 ? 14.261 -10.758 -7.583 1.00 89.69 158 ALA A N 1
ATOM 1231 C CA . ALA A 1 158 ? 13.086 -11.428 -8.131 1.00 89.69 158 ALA A CA 1
ATOM 1232 C C . ALA A 1 158 ? 12.233 -10.454 -8.952 1.00 89.69 158 ALA A C 1
ATOM 1234 O O . ALA A 1 158 ? 11.812 -10.810 -10.048 1.00 89.69 158 ALA A O 1
ATOM 1235 N N . ASP A 1 159 ? 12.041 -9.220 -8.476 1.00 89.25 159 ASP A N 1
ATOM 1236 C CA . ASP A 1 159 ? 11.318 -8.194 -9.234 1.00 89.25 159 ASP A CA 1
ATOM 1237 C C . ASP A 1 159 ? 12.029 -7.869 -10.546 1.00 89.25 159 ASP A C 1
ATOM 1239 O O . ASP A 1 159 ? 11.386 -7.845 -11.587 1.00 89.25 159 ASP A O 1
ATOM 1243 N N . VAL A 1 160 ? 13.353 -7.680 -10.535 1.00 92.12 160 VAL A N 1
ATOM 1244 C CA . VAL A 1 160 ? 14.117 -7.450 -11.769 1.00 92.12 160 VAL A CA 1
ATOM 1245 C C . VAL A 1 160 ? 13.898 -8.599 -12.751 1.00 92.12 160 VAL A C 1
ATOM 1247 O O . VAL A 1 160 ? 13.551 -8.333 -13.896 1.00 92.12 160 VAL A O 1
ATOM 1250 N N . ALA A 1 161 ? 14.038 -9.852 -12.307 1.00 88.81 161 ALA A N 1
ATOM 1251 C CA . ALA A 1 161 ? 13.881 -11.022 -13.170 1.00 88.81 161 ALA A CA 1
ATOM 1252 C C . ALA A 1 161 ? 12.453 -11.171 -13.726 1.00 88.81 161 ALA A C 1
ATOM 1254 O O . ALA A 1 161 ? 12.275 -11.375 -14.928 1.00 88.81 161 ALA A O 1
ATOM 1255 N N . ILE A 1 162 ? 11.438 -11.052 -12.865 1.00 86.81 162 ILE A N 1
ATOM 1256 C CA . ILE A 1 162 ? 10.027 -11.206 -13.242 1.00 86.81 162 ILE A CA 1
ATOM 1257 C C . ILE A 1 162 ? 9.599 -10.063 -14.156 1.00 86.81 162 ILE A C 1
ATOM 1259 O O . ILE A 1 162 ? 9.003 -10.309 -15.206 1.00 86.81 162 ILE A O 1
ATOM 1263 N N . LEU A 1 163 ? 9.906 -8.818 -13.782 1.00 89.31 163 LEU A N 1
ATOM 1264 C CA . LEU A 1 163 ? 9.480 -7.651 -14.541 1.00 89.31 163 LEU A CA 1
ATOM 1265 C C . LEU A 1 163 ? 10.164 -7.599 -15.904 1.00 89.31 163 LEU A C 1
ATOM 1267 O O . LEU A 1 163 ? 9.491 -7.378 -16.909 1.00 89.31 163 LEU A O 1
ATOM 1271 N N . SER A 1 164 ? 11.472 -7.861 -15.969 1.00 85.50 164 SER A N 1
ATOM 1272 C CA . SER A 1 164 ? 12.156 -7.880 -17.258 1.00 85.50 164 SER A CA 1
ATOM 1273 C C . SER A 1 164 ? 11.671 -9.018 -18.144 1.00 85.50 164 SER A C 1
ATOM 1275 O O . SER A 1 164 ? 11.398 -8.788 -19.313 1.00 85.50 164 SER A O 1
ATOM 1277 N N . GLY A 1 165 ? 11.524 -10.227 -17.593 1.00 80.81 165 GLY A N 1
ATOM 1278 C CA . GLY A 1 165 ? 11.134 -11.401 -18.375 1.00 80.81 165 GLY A CA 1
ATOM 1279 C C . GLY A 1 165 ? 9.678 -11.384 -18.842 1.00 80.81 165 GLY A C 1
ATOM 1280 O O . GLY A 1 165 ? 9.363 -12.021 -19.840 1.00 80.81 165 GLY A O 1
ATOM 1281 N N . SER A 1 166 ? 8.797 -10.665 -18.139 1.00 86.69 166 SER A N 1
ATOM 1282 C CA . SER A 1 166 ? 7.357 -10.664 -18.442 1.00 86.69 166 SER A CA 1
ATOM 1283 C C . SER A 1 166 ? 6.885 -9.420 -19.195 1.00 86.69 166 SER A C 1
ATOM 1285 O O . SER A 1 166 ? 5.841 -9.472 -19.839 1.00 86.69 166 SER A O 1
ATOM 1287 N N . TYR A 1 167 ? 7.601 -8.295 -19.083 1.00 88.69 167 TYR A N 1
ATOM 1288 C CA . TYR A 1 167 ? 7.120 -7.005 -19.593 1.00 88.69 167 TYR A CA 1
ATOM 1289 C C . TYR A 1 167 ? 8.068 -6.327 -20.577 1.00 88.69 167 TYR A C 1
ATOM 1291 O O . TYR A 1 167 ? 7.584 -5.586 -21.426 1.00 88.69 167 TYR A O 1
ATOM 1299 N N . ALA A 1 168 ? 9.384 -6.535 -20.479 1.00 90.12 168 ALA A N 1
ATOM 1300 C CA . ALA A 1 168 ? 10.312 -5.942 -21.438 1.00 90.12 168 ALA A CA 1
ATOM 1301 C C . ALA A 1 168 ? 10.363 -6.798 -22.718 1.00 90.12 168 ALA A C 1
ATOM 1303 O O . ALA A 1 168 ? 10.514 -8.018 -22.602 1.00 90.12 168 ALA A O 1
ATOM 1304 N N . PRO A 1 169 ? 10.290 -6.200 -23.921 1.00 89.12 169 PRO A N 1
ATOM 1305 C CA . PRO A 1 169 ? 10.513 -6.915 -25.173 1.00 89.12 169 PRO A CA 1
ATOM 1306 C C . PRO A 1 169 ? 11.879 -7.619 -25.209 1.00 89.12 169 PRO A C 1
ATOM 1308 O O . PRO A 1 169 ? 12.880 -7.084 -24.721 1.00 89.12 169 PRO A O 1
ATOM 1311 N N . GLN A 1 170 ? 11.903 -8.827 -25.779 1.00 87.62 170 GLN A N 1
ATOM 1312 C CA . GLN A 1 170 ? 13.068 -9.728 -25.812 1.00 87.62 170 GLN A CA 1
ATOM 1313 C C . GLN A 1 170 ? 13.557 -10.025 -27.241 1.00 87.62 170 GLN A C 1
ATOM 1315 O O . GLN A 1 170 ? 14.422 -10.872 -27.430 1.00 87.62 170 GLN A O 1
ATOM 1320 N N . ASP A 1 171 ? 13.005 -9.343 -28.241 1.00 89.12 171 ASP A N 1
ATOM 1321 C CA . ASP A 1 171 ? 13.211 -9.551 -29.684 1.00 89.12 171 ASP A CA 1
ATOM 1322 C C . ASP A 1 171 ? 14.138 -8.491 -30.315 1.00 89.12 171 ASP A C 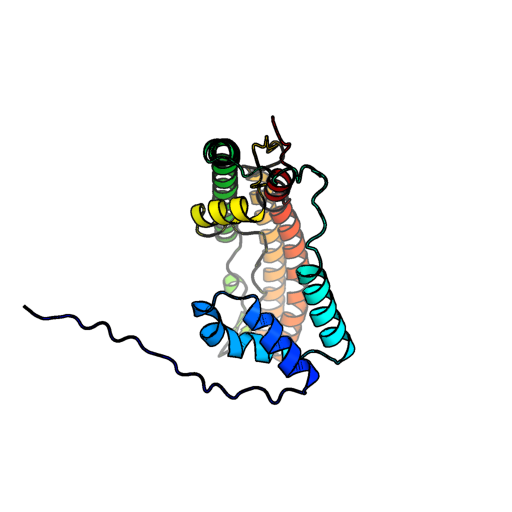1
ATOM 1324 O O . ASP A 1 171 ? 14.193 -8.301 -31.530 1.00 89.12 171 ASP A O 1
ATOM 1328 N N . GLY A 1 172 ? 14.859 -7.732 -29.489 1.00 89.62 172 GLY A N 1
ATOM 1329 C CA . GLY A 1 172 ? 15.884 -6.823 -29.976 1.00 89.62 172 GLY A CA 1
ATOM 1330 C C . GLY A 1 172 ? 16.273 -5.754 -28.975 1.00 89.62 172 GLY A C 1
ATOM 1331 O O . GLY A 1 172 ? 16.125 -5.901 -27.760 1.00 89.62 172 GLY A O 1
ATOM 1332 N N . ARG A 1 173 ? 16.792 -4.654 -29.513 1.00 93.81 173 ARG A N 1
ATOM 1333 C CA . ARG A 1 173 ? 17.248 -3.495 -28.755 1.00 93.81 173 ARG A CA 1
ATOM 1334 C C . ARG A 1 173 ? 16.141 -2.460 -28.620 1.00 93.81 173 ARG A C 1
ATOM 1336 O O . ARG A 1 173 ? 15.536 -2.060 -29.611 1.00 93.81 173 ARG A O 1
ATOM 1343 N N . TYR A 1 174 ? 15.924 -1.981 -27.403 1.00 95.06 174 TYR A N 1
ATOM 1344 C CA . TYR A 1 174 ? 14.842 -1.068 -27.064 1.00 95.06 174 TYR A CA 1
ATOM 1345 C C . TYR A 1 174 ? 15.324 0.094 -26.203 1.00 95.06 174 TYR A C 1
ATOM 1347 O O . TYR A 1 174 ? 16.127 -0.071 -25.288 1.00 95.06 174 TYR A O 1
ATOM 1355 N N . GLN A 1 175 ? 14.783 1.278 -26.471 1.00 97.06 175 GLN A N 1
ATOM 1356 C CA . GLN A 1 175 ? 14.889 2.452 -25.620 1.00 97.06 175 GLN A CA 1
ATOM 1357 C C . GLN A 1 175 ? 13.601 2.591 -24.809 1.00 97.06 175 GLN A C 1
ATOM 1359 O O . GLN A 1 175 ? 12.513 2.732 -25.373 1.00 97.06 175 GLN A O 1
ATOM 1364 N N . PHE A 1 176 ? 13.727 2.591 -23.486 1.00 96.94 176 PHE A N 1
ATOM 1365 C CA . PHE A 1 176 ? 12.592 2.738 -22.575 1.00 96.94 176 PHE A CA 1
ATOM 1366 C C . PHE A 1 176 ? 12.469 4.181 -22.073 1.00 96.94 176 PHE A C 1
ATOM 1368 O O . PHE A 1 176 ? 13.472 4.884 -21.918 1.00 96.94 176 PHE A O 1
ATOM 1375 N N . ASP A 1 177 ? 11.236 4.617 -21.803 1.00 96.81 177 ASP A N 1
ATOM 1376 C CA . ASP A 1 177 ? 10.941 5.910 -21.179 1.00 96.81 177 ASP A CA 1
ATOM 1377 C C . ASP A 1 177 ? 10.425 5.704 -19.752 1.00 96.81 177 ASP A C 1
ATOM 1379 O O . ASP A 1 177 ? 9.263 5.367 -19.527 1.00 96.81 177 ASP A O 1
ATOM 1383 N N . PHE A 1 178 ? 11.302 5.943 -18.779 1.00 96.75 178 PHE A N 1
ATOM 1384 C CA . PHE A 1 178 ? 10.990 5.844 -17.355 1.00 96.75 178 PHE A CA 1
ATOM 1385 C C . PHE A 1 178 ? 10.661 7.194 -16.705 1.00 96.75 178 PHE A C 1
ATOM 1387 O O . PHE A 1 178 ? 10.589 7.273 -15.482 1.00 96.75 178 PHE A O 1
ATOM 1394 N N . SER A 1 179 ? 10.438 8.260 -17.484 1.00 95.62 179 SER A N 1
ATOM 1395 C CA . SER A 1 179 ? 10.209 9.621 -16.963 1.00 95.62 179 SER A CA 1
ATOM 1396 C C . SER A 1 179 ? 9.023 9.737 -15.999 1.00 95.62 179 SER A C 1
ATOM 1398 O O . SER A 1 179 ? 8.992 10.635 -15.159 1.00 95.62 179 SER A O 1
ATOM 1400 N N . LYS A 1 180 ? 8.053 8.823 -16.104 1.00 95.06 180 LYS A N 1
ATOM 1401 C CA . LYS A 1 180 ? 6.879 8.753 -15.224 1.00 95.06 180 LYS A CA 1
ATOM 1402 C C . LYS A 1 180 ? 7.055 7.817 -14.027 1.00 95.06 180 LYS A C 1
ATOM 1404 O O . LYS A 1 180 ? 6.197 7.813 -13.151 1.00 95.06 180 LYS A O 1
ATOM 1409 N N . VAL A 1 181 ? 8.126 7.022 -13.975 1.00 95.75 181 VAL A N 1
ATOM 1410 C CA . VAL A 1 181 ? 8.363 6.103 -12.856 1.00 95.75 181 VAL A CA 1
ATOM 1411 C C . VAL A 1 181 ? 8.766 6.901 -11.630 1.00 95.75 181 VAL A C 1
ATOM 1413 O O . VAL A 1 181 ? 9.774 7.608 -11.623 1.00 95.75 181 VAL A O 1
ATOM 1416 N N . ARG A 1 182 ? 7.985 6.766 -10.561 1.00 94.44 182 ARG A N 1
ATOM 1417 C CA . ARG A 1 182 ? 8.266 7.452 -9.304 1.00 94.44 182 ARG A CA 1
ATOM 1418 C C . ARG A 1 182 ? 9.336 6.705 -8.524 1.00 94.44 182 ARG A C 1
ATOM 1420 O O . ARG A 1 182 ? 9.271 5.493 -8.346 1.00 94.44 182 ARG A O 1
ATOM 1427 N N . THR A 1 183 ? 10.299 7.447 -8.001 1.00 94.81 183 THR A N 1
ATOM 1428 C CA . THR A 1 183 ? 11.344 6.932 -7.099 1.00 94.81 183 THR A CA 1
ATOM 1429 C C . THR A 1 183 ? 11.398 7.739 -5.802 1.00 94.81 183 THR A C 1
ATOM 1431 O O . THR A 1 183 ? 12.420 7.798 -5.121 1.00 94.81 183 THR A O 1
ATOM 1434 N N . SER A 1 184 ? 10.298 8.411 -5.474 1.00 95.19 184 SER A N 1
ATOM 1435 C CA . SER A 1 184 ? 10.122 9.228 -4.280 1.00 95.19 184 SER A CA 1
ATOM 1436 C C . SER A 1 184 ? 8.632 9.364 -3.961 1.00 95.19 184 SER A C 1
ATOM 1438 O O . SER A 1 184 ? 7.775 8.958 -4.747 1.00 95.19 184 SER A O 1
ATOM 1440 N N . TYR A 1 185 ? 8.339 9.918 -2.790 1.00 97.19 185 TYR A N 1
ATOM 1441 C CA . TYR A 1 185 ? 6.992 10.197 -2.305 1.00 97.19 185 TYR A CA 1
ATOM 1442 C C . TYR A 1 185 ? 7.025 11.430 -1.399 1.00 97.19 185 TYR A C 1
ATOM 1444 O O . TYR A 1 185 ? 8.074 11.777 -0.841 1.00 97.19 185 TYR A O 1
ATOM 1452 N N . ASP A 1 186 ? 5.880 12.087 -1.227 1.00 97.62 186 ASP A N 1
ATOM 1453 C CA . ASP A 1 186 ? 5.768 13.240 -0.340 1.00 97.62 186 ASP A CA 1
ATOM 1454 C C . ASP A 1 186 ? 5.568 12.784 1.113 1.00 97.62 186 ASP A C 1
ATOM 1456 O O . ASP A 1 186 ? 4.464 12.454 1.556 1.00 97.62 186 ASP A O 1
ATOM 1460 N N . LYS A 1 187 ? 6.662 12.788 1.881 1.00 97.81 187 LYS A N 1
ATOM 1461 C CA . LYS A 1 187 ? 6.648 12.454 3.313 1.00 97.81 187 LYS A CA 1
ATOM 1462 C C . LYS A 1 187 ? 5.680 13.321 4.108 1.00 97.81 187 LYS A C 1
ATOM 1464 O O . LYS A 1 187 ? 5.036 12.811 5.022 1.00 97.81 187 LYS A O 1
ATOM 1469 N N . GLN A 1 188 ? 5.583 14.612 3.801 1.00 97.94 188 GLN A N 1
ATOM 1470 C CA . GLN A 1 188 ? 4.741 15.529 4.559 1.00 97.94 188 GLN A CA 1
ATOM 1471 C C . GLN A 1 188 ? 3.263 15.255 4.282 1.00 97.94 188 GLN A C 1
ATOM 1473 O O . GLN A 1 188 ? 2.479 15.195 5.230 1.00 97.94 188 GLN A O 1
ATOM 1478 N N . ALA A 1 189 ? 2.893 15.026 3.021 1.00 97.81 189 ALA A N 1
ATOM 1479 C CA . ALA A 1 189 ? 1.527 14.665 2.651 1.00 97.81 189 ALA A CA 1
ATOM 1480 C C . ALA A 1 189 ? 1.088 13.350 3.314 1.00 97.81 189 ALA A C 1
ATOM 1482 O O . ALA A 1 189 ? 0.023 13.296 3.930 1.00 97.81 189 ALA A O 1
ATOM 1483 N N . VAL A 1 190 ? 1.938 12.318 3.267 1.00 98.25 190 VAL A N 1
ATOM 1484 C CA . VAL A 1 190 ? 1.681 11.023 3.919 1.00 98.25 190 VAL A CA 1
ATOM 1485 C C . VAL A 1 190 ? 1.535 11.192 5.432 1.00 98.25 190 VAL A C 1
ATOM 1487 O O . VAL A 1 190 ? 0.549 10.758 6.025 1.00 98.25 190 VAL A O 1
ATOM 1490 N N . SER A 1 191 ? 2.483 11.888 6.059 1.00 98.50 191 SER A N 1
ATOM 1491 C CA . SER A 1 191 ? 2.494 12.145 7.500 1.00 98.50 191 SER A CA 1
ATOM 1492 C C . SER A 1 191 ? 1.243 12.907 7.960 1.00 98.50 191 SER A C 1
ATOM 1494 O O . SER A 1 191 ? 0.660 12.591 9.005 1.00 98.50 191 SER A O 1
ATOM 1496 N N . ALA A 1 192 ? 0.799 13.897 7.181 1.00 98.50 192 ALA A N 1
ATOM 1497 C CA . ALA A 1 192 ? -0.410 14.666 7.454 1.00 98.50 192 ALA A CA 1
ATOM 1498 C C . ALA A 1 192 ? -1.682 13.818 7.298 1.00 98.50 192 ALA A C 1
ATOM 1500 O O . ALA A 1 192 ? -2.569 13.900 8.148 1.00 98.50 192 ALA A O 1
ATOM 1501 N N . ALA A 1 193 ? -1.757 12.976 6.263 1.00 98.44 193 ALA A N 1
ATOM 1502 C CA . ALA A 1 193 ? -2.888 12.077 6.045 1.00 98.44 193 ALA A CA 1
ATOM 1503 C C . ALA A 1 193 ? -3.028 11.052 7.177 1.00 98.44 193 ALA A C 1
ATOM 1505 O O . ALA A 1 193 ? -4.112 10.914 7.744 1.00 98.44 193 ALA A O 1
ATOM 1506 N N . VAL A 1 194 ? -1.920 10.420 7.584 1.00 98.62 194 VAL A N 1
ATOM 1507 C CA . VAL A 1 194 ? -1.898 9.505 8.734 1.00 98.62 194 VAL A CA 1
ATOM 1508 C C . VAL A 1 194 ? -2.329 10.231 10.009 1.00 98.62 194 VAL A C 1
ATOM 1510 O O . VAL A 1 194 ? -3.201 9.748 10.726 1.00 98.62 194 VAL A O 1
ATOM 1513 N N . ALA A 1 195 ? -1.786 11.423 10.284 1.00 98.44 195 ALA A N 1
ATOM 1514 C CA . ALA A 1 195 ? -2.163 12.196 11.470 1.00 98.44 195 ALA A CA 1
ATOM 1515 C C . ALA A 1 195 ? -3.661 12.532 11.499 1.00 98.44 195 ALA A C 1
ATOM 1517 O O . ALA A 1 195 ? -4.302 12.391 12.542 1.00 98.44 195 ALA A O 1
ATOM 1518 N N . LYS A 1 196 ? -4.221 12.948 10.357 1.00 98.50 196 LYS A N 1
ATOM 1519 C CA . LYS A 1 196 ? -5.648 13.245 10.217 1.00 98.50 196 LYS A CA 1
ATOM 1520 C C . LYS A 1 196 ? -6.497 12.002 10.494 1.00 98.50 196 LYS A C 1
ATOM 1522 O O . LYS A 1 196 ? -7.377 12.064 11.350 1.00 98.50 196 LYS A O 1
ATOM 1527 N N . ALA A 1 197 ? -6.191 10.879 9.847 1.00 98.38 197 ALA A N 1
ATOM 1528 C CA . ALA A 1 197 ? -6.927 9.630 10.025 1.00 98.38 197 ALA A CA 1
ATOM 1529 C C . ALA A 1 197 ? -6.856 9.121 11.475 1.00 98.38 197 ALA A C 1
ATOM 1531 O O . ALA A 1 197 ? -7.884 8.807 12.074 1.00 98.38 197 ALA A O 1
ATOM 1532 N N . CYS A 1 198 ? -5.667 9.119 12.092 1.00 98.00 198 CYS A N 1
ATOM 1533 C CA . CYS A 1 198 ? -5.505 8.724 13.494 1.00 98.00 198 CYS A CA 1
ATOM 1534 C C . CYS A 1 198 ? -6.299 9.639 14.448 1.00 98.00 198 CYS A C 1
ATOM 1536 O O . CYS A 1 198 ? -6.851 9.161 15.443 1.00 98.00 198 CYS A O 1
ATOM 1538 N N . ALA A 1 199 ? -6.371 10.947 14.171 1.00 98.12 199 ALA A N 1
ATOM 1539 C CA . ALA A 1 199 ? -7.134 11.899 14.980 1.00 98.12 199 ALA A CA 1
ATOM 1540 C C . ALA A 1 199 ? -8.652 11.693 14.844 1.00 98.12 199 ALA A C 1
ATOM 1542 O O . ALA A 1 199 ? -9.361 11.677 15.853 1.00 98.12 199 ALA A O 1
ATOM 1543 N N . GLU A 1 200 ? -9.145 11.492 13.620 1.00 97.88 200 GLU A N 1
ATOM 1544 C CA . GLU A 1 200 ? -10.550 11.170 13.346 1.00 97.88 200 GLU A CA 1
ATOM 1545 C C . GLU A 1 200 ? -10.949 9.848 14.007 1.00 97.88 200 GLU A C 1
ATOM 1547 O O . GLU A 1 200 ? -11.936 9.795 14.742 1.00 97.88 200 GLU A O 1
ATOM 1552 N N . TRP A 1 201 ? -10.122 8.811 13.864 1.00 97.62 201 TRP A N 1
ATOM 1553 C CA . TRP A 1 201 ? -10.342 7.527 14.521 1.00 97.62 201 TRP A CA 1
ATOM 1554 C C . TRP A 1 201 ? -10.350 7.658 16.048 1.00 97.62 201 TRP A C 1
ATOM 1556 O O . TRP A 1 201 ? -11.242 7.134 16.710 1.00 97.62 201 TRP A O 1
ATOM 1566 N N . SER A 1 202 ? -9.409 8.414 16.625 1.00 97.06 202 SER A N 1
ATOM 1567 C CA . SER A 1 202 ? -9.333 8.619 18.081 1.00 97.06 202 SER A CA 1
ATOM 1568 C C . SER A 1 202 ? -10.573 9.321 18.631 1.00 97.06 202 SER A C 1
ATOM 1570 O O . SER A 1 202 ? -11.008 9.033 19.748 1.00 97.06 202 SER A O 1
ATOM 1572 N N . LYS A 1 203 ? -11.156 10.239 17.854 1.00 96.69 203 LYS A N 1
ATOM 1573 C CA . LYS A 1 203 ? -12.408 10.916 18.201 1.00 96.69 203 LYS A CA 1
ATOM 1574 C C . LYS A 1 203 ? -13.575 9.926 18.242 1.00 96.69 203 LYS A C 1
ATOM 1576 O O . LYS A 1 203 ? -14.319 9.923 19.223 1.00 96.69 203 LYS A O 1
ATOM 1581 N N . GLU A 1 204 ? -13.709 9.073 17.229 1.00 96.94 204 GLU A N 1
ATOM 1582 C CA . GLU A 1 204 ? -14.754 8.041 17.190 1.00 96.94 204 GLU A CA 1
ATOM 1583 C C . GLU A 1 204 ? -14.548 6.981 18.284 1.00 96.94 204 GLU A C 1
ATOM 1585 O O . GLU A 1 204 ? -15.500 6.606 18.966 1.00 96.94 204 GLU A O 1
ATOM 1590 N N . ALA A 1 205 ? -13.305 6.565 18.541 1.00 96.44 205 ALA A N 1
ATOM 1591 C CA . ALA A 1 205 ? -12.967 5.609 19.594 1.00 96.44 205 ALA A CA 1
ATOM 1592 C C . ALA A 1 205 ? -13.273 6.159 20.999 1.00 96.44 205 ALA A C 1
ATOM 1594 O O . ALA A 1 205 ? -13.832 5.455 21.843 1.00 96.44 205 ALA A O 1
ATOM 1595 N N . ALA A 1 206 ? -12.980 7.438 21.251 1.00 96.56 206 ALA A N 1
ATOM 1596 C CA . ALA A 1 206 ? -13.344 8.101 22.501 1.00 96.56 206 ALA A CA 1
ATOM 1597 C C . ALA A 1 206 ? -14.870 8.212 22.668 1.00 96.56 206 ALA A C 1
ATOM 1599 O O . ALA A 1 206 ? -15.393 7.961 23.757 1.00 96.56 206 ALA A O 1
ATOM 1600 N N . ALA A 1 207 ? -15.592 8.547 21.593 1.00 96.00 207 ALA A N 1
ATOM 1601 C CA . ALA A 1 207 ? -17.051 8.609 21.602 1.00 96.00 207 ALA A CA 1
ATOM 1602 C C . ALA A 1 207 ? -17.686 7.229 21.837 1.00 96.00 207 ALA A C 1
ATOM 1604 O O . ALA A 1 207 ? -18.649 7.117 22.600 1.00 96.00 207 ALA A O 1
ATOM 1605 N N . PHE A 1 208 ? -17.128 6.181 21.229 1.00 96.81 208 PHE A N 1
ATOM 1606 C CA . PHE A 1 208 ? -17.497 4.794 21.490 1.00 96.81 208 PHE A CA 1
ATOM 1607 C C . PHE A 1 208 ? -17.292 4.447 22.969 1.00 96.81 208 PHE A C 1
ATOM 1609 O O . PHE A 1 208 ? -18.246 4.049 23.633 1.00 96.81 208 PHE A O 1
ATOM 1616 N N . GLN A 1 209 ? -16.092 4.673 23.517 1.00 97.00 209 GLN A N 1
ATOM 1617 C CA . GLN A 1 209 ? -15.776 4.331 24.907 1.00 97.00 209 GLN A CA 1
ATOM 1618 C C . GLN A 1 209 ? -16.704 5.046 25.900 1.00 97.00 209 GLN A C 1
ATOM 1620 O O . GLN A 1 209 ? -17.160 4.442 26.873 1.00 97.00 209 GLN A O 1
ATOM 1625 N N . ALA A 1 210 ? -17.012 6.323 25.654 1.00 97.31 210 ALA A N 1
ATOM 1626 C CA . ALA A 1 210 ? -17.918 7.104 26.493 1.00 97.31 210 ALA A CA 1
ATOM 1627 C C . ALA A 1 210 ? -1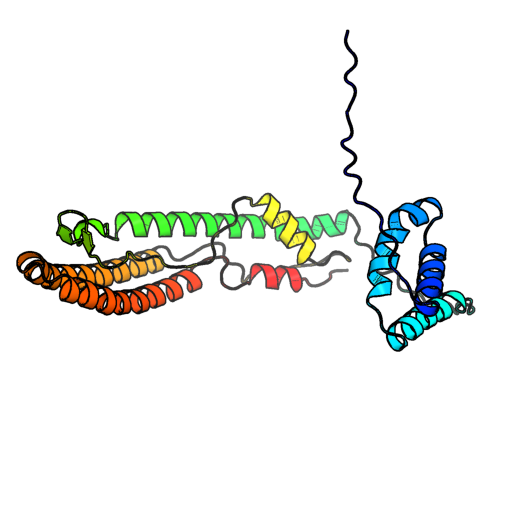9.343 6.523 26.532 1.00 97.31 210 ALA A C 1
ATOM 1629 O O . ALA A 1 210 ? -19.986 6.574 27.577 1.00 97.31 210 ALA A O 1
ATOM 1630 N N . LYS A 1 211 ? -19.819 5.944 25.421 1.00 97.44 211 LYS A N 1
ATOM 1631 C CA . LYS A 1 211 ? -21.126 5.268 25.336 1.00 97.44 211 LYS A CA 1
ATOM 1632 C C . LYS A 1 211 ? -21.086 3.832 25.857 1.00 97.44 211 LYS A C 1
ATOM 1634 O O . LYS A 1 211 ? -22.059 3.376 26.442 1.00 97.44 211 LYS A O 1
ATOM 1639 N N . ALA A 1 212 ? -19.969 3.134 25.678 1.00 96.81 212 ALA A N 1
ATOM 1640 C CA . ALA A 1 212 ? -19.809 1.749 26.103 1.00 96.81 212 ALA A CA 1
ATOM 1641 C C . ALA A 1 212 ? -19.694 1.615 27.631 1.00 96.81 212 ALA A C 1
ATOM 1643 O O . ALA A 1 212 ? -20.273 0.702 28.207 1.00 96.81 212 ALA A O 1
ATOM 1644 N N . LYS A 1 213 ? -19.011 2.544 28.316 1.00 96.50 213 LYS A N 1
ATOM 1645 C CA . LYS A 1 213 ? -18.857 2.526 29.786 1.00 96.50 213 LYS A CA 1
ATOM 1646 C C . LYS A 1 213 ? -20.178 2.433 30.578 1.00 96.50 213 LYS A C 1
ATOM 1648 O O . LYS A 1 213 ? -20.249 1.584 31.462 1.00 96.50 213 LYS A O 1
ATOM 1653 N N . PRO A 1 214 ? -21.220 3.248 30.320 1.00 97.06 214 PRO A N 1
ATOM 1654 C CA . PRO A 1 214 ? -22.486 3.114 31.042 1.00 97.06 214 PRO A CA 1
ATOM 1655 C C . PRO A 1 214 ? -23.225 1.806 30.724 1.00 97.06 214 PRO A C 1
ATOM 1657 O O . PRO A 1 214 ? -23.814 1.231 31.632 1.00 97.06 214 PRO A O 1
ATOM 1660 N N . LEU A 1 215 ? -23.153 1.300 29.485 1.00 96.69 215 LEU A N 1
ATOM 1661 C CA . LEU A 1 215 ? -23.742 0.002 29.117 1.00 96.69 215 LEU A CA 1
ATOM 1662 C C . LEU A 1 215 ? -23.037 -1.152 29.838 1.00 96.69 215 LEU A C 1
ATOM 1664 O O . LEU A 1 215 ? -23.684 -2.032 30.391 1.00 96.69 215 LEU A O 1
ATOM 1668 N N . GLN A 1 216 ? -21.706 -1.097 29.914 1.00 96.38 216 GLN A N 1
ATOM 1669 C CA . GLN A 1 216 ? -20.898 -2.034 30.691 1.00 96.38 216 GLN A CA 1
ATOM 1670 C C . GLN A 1 216 ? -21.258 -1.998 32.178 1.00 96.38 216 GLN A C 1
ATOM 1672 O O . GLN A 1 216 ? -21.420 -3.054 32.779 1.00 96.38 216 GLN A O 1
ATOM 1677 N N . ALA A 1 217 ? -21.400 -0.810 32.772 1.00 95.31 217 ALA A N 1
ATOM 1678 C CA . ALA A 1 217 ? -21.790 -0.673 34.176 1.00 95.31 217 ALA A CA 1
ATOM 1679 C C . ALA A 1 217 ? -23.203 -1.214 34.462 1.00 95.31 217 ALA A C 1
ATOM 1681 O O . ALA A 1 217 ? -23.484 -1.607 35.591 1.00 95.31 217 ALA A O 1
ATOM 1682 N N . ALA A 1 218 ? -24.074 -1.232 33.451 1.00 95.88 218 ALA A N 1
ATOM 1683 C CA . ALA A 1 218 ? -25.416 -1.803 33.514 1.00 95.88 218 ALA A CA 1
ATOM 1684 C C . ALA A 1 218 ? -25.476 -3.293 33.120 1.00 95.88 218 ALA A C 1
ATOM 1686 O O . ALA A 1 218 ? -26.565 -3.856 33.118 1.00 95.88 218 ALA A O 1
ATOM 1687 N N . GLU A 1 219 ? -24.341 -3.910 32.765 1.00 94.94 219 GLU A N 1
ATOM 1688 C CA . GLU A 1 219 ? -24.263 -5.272 32.211 1.00 94.94 219 GLU A CA 1
ATOM 1689 C C . GLU A 1 219 ? -25.157 -5.486 30.968 1.00 94.94 219 GLU A C 1
ATOM 1691 O O . GLU A 1 219 ? -25.612 -6.592 30.681 1.00 94.94 219 GLU A O 1
ATOM 1696 N N . ASP A 1 220 ? -25.389 -4.424 30.187 1.00 96.31 220 ASP A N 1
ATOM 1697 C CA . ASP A 1 220 ? -26.167 -4.470 28.946 1.00 96.31 220 ASP A CA 1
ATOM 1698 C C . ASP A 1 220 ? -25.294 -4.947 27.773 1.00 96.31 220 ASP A C 1
ATOM 1700 O O . ASP A 1 220 ? -24.720 -4.160 27.010 1.00 96.31 220 ASP A O 1
ATOM 1704 N N . PHE A 1 221 ? -25.151 -6.268 27.655 1.00 94.38 221 PHE A N 1
ATOM 1705 C CA . PHE A 1 221 ? -24.337 -6.899 26.613 1.00 94.38 221 PHE A CA 1
ATOM 1706 C C . PHE A 1 221 ? -24.920 -6.732 25.209 1.00 94.38 221 PHE A C 1
ATOM 1708 O O . PHE A 1 221 ? -24.161 -6.516 24.263 1.00 94.38 221 PHE A O 1
ATOM 1715 N N . ASP A 1 222 ? -26.246 -6.774 25.071 1.00 96.25 222 ASP A N 1
ATOM 1716 C CA . ASP A 1 222 ? -26.912 -6.568 23.783 1.00 96.25 222 ASP A CA 1
ATOM 1717 C C . ASP A 1 222 ? -26.699 -5.130 23.297 1.00 96.25 222 ASP A C 1
ATOM 1719 O O . ASP A 1 222 ? -26.373 -4.902 22.127 1.00 96.25 222 ASP A O 1
ATOM 1723 N N . GLY A 1 223 ? -26.792 -4.156 24.208 1.00 96.75 223 GLY A N 1
ATOM 1724 C CA . GLY A 1 223 ? -26.466 -2.760 23.943 1.00 96.75 223 GLY A CA 1
ATOM 1725 C C . GLY A 1 223 ? -25.002 -2.558 23.552 1.00 96.75 223 GLY A C 1
ATOM 1726 O O . GLY A 1 223 ? -24.721 -1.836 22.592 1.00 96.75 223 GLY A O 1
ATOM 1727 N N . LEU A 1 224 ? -24.058 -3.209 24.243 1.00 95.81 224 LEU A N 1
ATOM 1728 C CA . LEU A 1 224 ? -22.630 -3.164 23.898 1.00 95.81 224 LEU A CA 1
ATOM 1729 C C . LEU A 1 224 ? -22.354 -3.742 22.505 1.00 95.81 224 LEU A C 1
ATOM 1731 O O . LEU A 1 224 ? -21.651 -3.112 21.712 1.00 95.81 224 LEU A O 1
ATOM 1735 N N . PHE A 1 225 ? -22.945 -4.893 22.184 1.00 94.88 225 PHE A N 1
ATOM 1736 C CA . PHE A 1 225 ? -22.803 -5.531 20.877 1.00 94.88 225 PHE A CA 1
ATOM 1737 C C . PHE A 1 225 ? -23.412 -4.679 19.755 1.00 94.88 225 PHE A C 1
ATOM 1739 O O . PHE A 1 225 ? -22.791 -4.471 18.707 1.00 94.88 225 PHE A O 1
ATOM 1746 N N . ALA A 1 226 ? -24.605 -4.120 19.978 1.00 95.44 226 ALA A N 1
ATOM 1747 C CA . ALA A 1 226 ? -25.245 -3.212 19.031 1.00 95.44 226 ALA A CA 1
ATOM 1748 C C . ALA A 1 226 ? -24.418 -1.931 18.819 1.00 95.44 226 ALA A C 1
ATOM 1750 O O . ALA A 1 226 ? -24.247 -1.482 17.680 1.00 95.44 226 ALA A O 1
ATOM 1751 N N . LEU A 1 227 ? -23.864 -1.366 19.899 1.00 95.62 227 LEU A N 1
ATOM 1752 C CA . LEU A 1 227 ? -22.998 -0.194 19.841 1.00 95.62 227 LEU A CA 1
ATOM 1753 C C . LEU A 1 227 ? -21.731 -0.487 19.035 1.00 95.62 227 LEU A C 1
ATOM 1755 O O . LEU A 1 227 ? -21.425 0.280 18.123 1.00 95.62 227 LEU A O 1
ATOM 1759 N N . GLU A 1 228 ? -21.026 -1.581 19.326 1.00 94.12 228 GLU A N 1
ATOM 1760 C CA . GLU A 1 228 ? -19.820 -1.981 18.595 1.00 94.12 228 GLU A CA 1
ATOM 1761 C C . GLU A 1 228 ? -20.112 -2.143 17.105 1.00 94.12 228 GLU A C 1
ATOM 1763 O O . GLU A 1 228 ? -19.478 -1.478 16.285 1.00 94.12 228 GLU A O 1
ATOM 1768 N N . ARG A 1 229 ? -21.142 -2.921 16.746 1.00 92.31 229 ARG A N 1
ATOM 1769 C CA . ARG A 1 229 ? -21.548 -3.116 15.347 1.00 92.31 229 ARG A CA 1
ATOM 1770 C C . ARG A 1 229 ? -21.846 -1.794 14.640 1.00 92.31 229 ARG A C 1
ATOM 1772 O O . ARG A 1 229 ? -21.444 -1.611 13.494 1.00 92.31 229 ARG A O 1
ATOM 1779 N N . SER A 1 230 ? -22.535 -0.869 15.311 1.00 91.62 230 SER A N 1
ATOM 1780 C CA . SER A 1 230 ? -22.837 0.451 14.743 1.00 91.62 230 SER A CA 1
ATOM 1781 C C . SER A 1 230 ? -21.591 1.328 14.581 1.00 91.62 230 SER A C 1
ATOM 1783 O O . SER A 1 230 ? -21.486 2.085 13.615 1.00 91.62 230 SER A O 1
ATOM 1785 N N . ALA A 1 231 ? -20.635 1.216 15.506 1.00 91.12 231 ALA A N 1
ATOM 1786 C CA . ALA A 1 231 ? -19.420 2.012 15.514 1.00 91.12 231 ALA A CA 1
ATOM 1787 C C . ALA A 1 231 ? -18.420 1.540 14.450 1.00 91.12 231 ALA A C 1
ATOM 1789 O O . ALA A 1 231 ? -17.716 2.375 13.888 1.00 91.12 231 ALA A O 1
ATOM 1790 N N . GLN A 1 232 ? -18.406 0.249 14.090 1.00 87.69 232 GLN A N 1
ATOM 1791 C CA . GLN A 1 232 ? -17.530 -0.256 13.021 1.00 87.69 232 GLN A CA 1
ATOM 1792 C C . GLN A 1 232 ? -17.742 0.470 11.684 1.00 87.69 232 GLN A C 1
ATOM 1794 O O . GLN A 1 232 ? -16.770 0.793 11.003 1.00 87.69 232 GLN A O 1
ATOM 1799 N N . GLY A 1 233 ? -18.985 0.841 11.354 1.00 89.81 233 GLY A N 1
ATOM 1800 C CA . GLY A 1 233 ? -19.2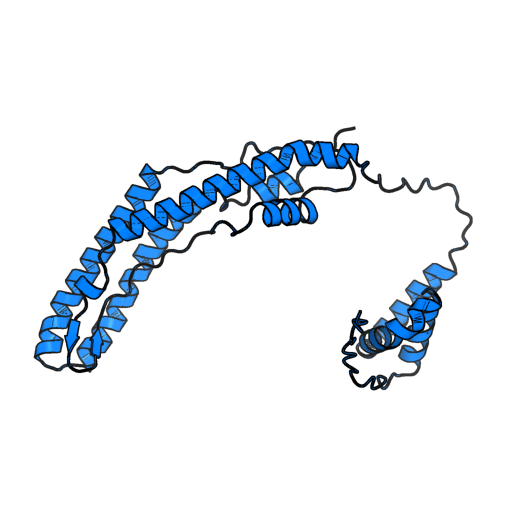98 1.618 10.146 1.00 89.81 233 GLY A CA 1
ATOM 1801 C C . GLY A 1 233 ? -18.725 3.044 10.130 1.00 89.81 233 GLY A C 1
ATOM 1802 O O . GLY A 1 233 ? -18.861 3.749 9.134 1.00 89.81 233 GLY A O 1
ATOM 1803 N N . LYS A 1 234 ? -18.103 3.505 11.224 1.00 92.50 234 LYS A N 1
ATOM 1804 C CA . LYS A 1 234 ? -17.401 4.796 11.295 1.00 92.50 234 LYS A CA 1
ATOM 1805 C C . LYS A 1 234 ? -15.924 4.703 10.923 1.00 92.50 234 LYS A C 1
ATOM 1807 O O . LYS A 1 234 ? -15.345 5.727 10.582 1.00 92.50 234 LYS A O 1
ATOM 1812 N N . VAL A 1 235 ? -15.323 3.514 10.985 1.00 93.94 235 VAL A N 1
ATOM 1813 C CA . VAL A 1 235 ? -13.892 3.317 10.695 1.00 93.94 235 VAL A CA 1
ATOM 1814 C C . VAL A 1 235 ? -13.635 3.317 9.190 1.00 93.94 235 VAL A C 1
ATOM 1816 O O . VAL A 1 235 ? -12.698 3.959 8.729 1.00 93.94 235 VAL A O 1
ATOM 1819 N N . GLU A 1 236 ? -14.502 2.653 8.428 1.00 93.44 236 GLU A N 1
ATOM 1820 C CA . GLU A 1 236 ? -14.336 2.439 6.985 1.00 93.44 236 GLU A CA 1
ATOM 1821 C C . GLU A 1 236 ? -14.179 3.740 6.169 1.00 93.44 236 GLU A C 1
ATOM 1823 O O . GLU A 1 236 ? -13.249 3.815 5.370 1.00 93.44 236 GLU A O 1
ATOM 1828 N N . PRO A 1 237 ? -14.960 4.820 6.387 1.00 95.69 237 PRO A N 1
ATOM 1829 C CA . PRO A 1 237 ? -14.750 6.069 5.647 1.00 95.69 237 PRO A CA 1
ATOM 1830 C C . PRO A 1 237 ? -13.415 6.763 5.963 1.00 95.69 237 PRO A C 1
ATOM 1832 O O . PRO A 1 237 ? -12.827 7.412 5.093 1.00 95.69 237 PRO A O 1
ATOM 1835 N N . ILE A 1 238 ? -12.937 6.635 7.207 1.00 97.38 238 ILE A N 1
ATOM 1836 C CA . ILE A 1 238 ? -11.655 7.206 7.648 1.00 97.38 238 ILE A CA 1
ATOM 1837 C C . ILE A 1 238 ? -10.513 6.474 6.942 1.00 97.38 238 ILE A C 1
ATOM 1839 O O . ILE A 1 238 ? -9.603 7.105 6.406 1.00 97.38 238 ILE A O 1
ATOM 1843 N N . GLU A 1 239 ? -10.585 5.144 6.901 1.00 95.94 239 GLU A N 1
ATOM 1844 C CA . GLU A 1 239 ? -9.612 4.317 6.189 1.00 95.94 239 GLU A CA 1
ATOM 1845 C C . GLU A 1 239 ? -9.648 4.537 4.690 1.00 95.94 239 GLU A C 1
ATOM 1847 O O . GLU A 1 239 ? -8.594 4.766 4.123 1.00 95.94 239 GLU A O 1
ATOM 1852 N N . SER A 1 240 ? -10.824 4.560 4.058 1.00 96.50 240 SER A N 1
ATOM 1853 C CA . SER A 1 240 ? -10.940 4.791 2.613 1.00 96.50 240 SER A CA 1
ATOM 1854 C C . SER A 1 240 ? -10.262 6.099 2.199 1.00 96.50 240 SER A C 1
ATOM 1856 O O . SER A 1 240 ? -9.552 6.150 1.199 1.00 96.50 240 SER A O 1
ATOM 1858 N N . THR A 1 241 ? -10.422 7.155 3.001 1.00 96.69 241 THR A N 1
ATOM 1859 C CA . THR A 1 241 ? -9.759 8.442 2.747 1.00 96.69 241 THR A CA 1
ATOM 1860 C C . THR A 1 241 ? -8.238 8.334 2.894 1.00 96.69 241 THR A C 1
ATOM 1862 O O . THR A 1 241 ? -7.490 8.960 2.142 1.00 96.69 241 THR A O 1
ATOM 1865 N N . LEU A 1 242 ? -7.757 7.564 3.873 1.00 98.06 242 LEU A N 1
ATOM 1866 C CA . LEU A 1 242 ? -6.328 7.321 4.049 1.00 98.06 242 LEU A CA 1
ATOM 1867 C C . LEU A 1 242 ? -5.766 6.477 2.896 1.00 98.06 242 LEU A C 1
ATOM 1869 O O . LEU A 1 242 ? -4.732 6.838 2.340 1.00 98.06 242 LEU A O 1
ATOM 1873 N N . ASP A 1 243 ? -6.467 5.417 2.502 1.00 97.12 243 ASP A N 1
ATOM 1874 C CA . ASP A 1 243 ? -6.117 4.525 1.399 1.00 97.12 243 ASP A CA 1
ATOM 1875 C C . ASP A 1 243 ? -5.955 5.305 0.104 1.00 97.12 243 ASP A C 1
ATOM 1877 O O . ASP A 1 243 ? -4.937 5.157 -0.567 1.00 97.12 243 ASP A O 1
ATOM 1881 N N . GLU A 1 244 ? -6.897 6.184 -0.232 1.00 95.94 244 GLU A N 1
ATOM 1882 C CA . GLU A 1 244 ? -6.798 7.039 -1.418 1.00 95.94 244 GLU A CA 1
ATOM 1883 C C . GLU A 1 244 ? -5.487 7.834 -1.437 1.00 95.94 244 GLU A C 1
ATOM 1885 O O . GLU A 1 244 ? -4.769 7.837 -2.440 1.00 95.94 244 GLU A O 1
ATOM 1890 N N . VAL A 1 245 ? -5.118 8.460 -0.315 1.00 96.25 245 VAL A N 1
ATOM 1891 C CA . VAL A 1 245 ? -3.871 9.231 -0.235 1.00 96.25 245 VAL A CA 1
ATOM 1892 C C . VAL A 1 245 ? -2.647 8.323 -0.329 1.00 96.25 245 VAL A C 1
ATOM 1894 O O . VAL A 1 245 ? -1.703 8.649 -1.051 1.00 96.25 245 VAL A O 1
ATOM 1897 N N . LEU A 1 246 ? -2.643 7.188 0.372 1.00 96.81 246 LEU A N 1
ATOM 1898 C CA . LEU A 1 246 ? -1.514 6.260 0.349 1.00 96.81 246 LEU A CA 1
ATOM 1899 C C . LEU A 1 246 ? -1.311 5.657 -1.044 1.00 96.81 246 LEU A C 1
ATOM 1901 O O . LEU A 1 246 ? -0.178 5.596 -1.509 1.00 96.81 246 LEU A O 1
ATOM 1905 N N . ASN A 1 247 ? -2.386 5.299 -1.745 1.00 94.88 247 ASN A N 1
ATOM 1906 C CA . ASN A 1 247 ? -2.329 4.805 -3.119 1.00 94.88 247 ASN A CA 1
ATOM 1907 C C . ASN A 1 247 ? -1.852 5.887 -4.097 1.00 94.88 247 ASN A C 1
ATOM 1909 O O . ASN A 1 247 ? -1.092 5.590 -5.009 1.00 94.88 247 ASN A O 1
ATOM 1913 N N . VAL A 1 248 ? -2.216 7.157 -3.899 1.00 93.44 248 VAL A N 1
ATOM 1914 C CA . VAL A 1 248 ? -1.686 8.253 -4.729 1.00 93.44 248 VAL A CA 1
ATOM 1915 C C . VAL A 1 248 ? -0.190 8.476 -4.497 1.00 93.44 248 VAL A C 1
ATOM 1917 O O . VAL A 1 248 ? 0.520 8.860 -5.429 1.00 93.44 248 VAL A O 1
ATOM 1920 N N . GLN A 1 249 ? 0.294 8.273 -3.271 1.00 95.38 249 GLN A N 1
ATOM 1921 C CA . GLN A 1 249 ? 1.679 8.560 -2.885 1.00 95.38 249 GLN A CA 1
ATOM 1922 C C . GLN A 1 249 ? 2.633 7.371 -3.051 1.00 95.38 249 GLN A C 1
ATOM 1924 O O . GLN A 1 249 ? 3.837 7.589 -3.190 1.00 95.38 249 GLN A O 1
ATOM 1929 N N . ALA A 1 250 ? 2.127 6.138 -3.045 1.00 95.06 250 ALA A N 1
ATOM 1930 C CA . ALA A 1 250 ? 2.935 4.932 -3.173 1.00 95.06 250 ALA A CA 1
ATOM 1931 C C . ALA A 1 250 ? 3.669 4.901 -4.534 1.00 95.06 250 ALA A C 1
ATOM 1933 O O . ALA A 1 250 ? 3.019 4.940 -5.584 1.00 95.06 250 ALA A O 1
ATOM 1934 N N . PRO A 1 251 ? 5.015 4.804 -4.552 1.00 93.75 251 PRO A N 1
ATOM 1935 C CA . PRO A 1 251 ? 5.803 4.811 -5.788 1.00 93.75 251 PRO A CA 1
ATOM 1936 C C . PRO A 1 251 ? 5.426 3.756 -6.842 1.00 93.75 251 PRO A C 1
ATOM 1938 O O . PRO A 1 251 ? 5.698 3.965 -8.022 1.00 93.75 251 PRO A O 1
ATOM 1941 N N . ALA A 1 252 ? 4.829 2.630 -6.446 1.00 84.69 252 ALA A N 1
ATOM 1942 C CA . ALA A 1 252 ? 4.457 1.533 -7.343 1.00 84.69 252 ALA A CA 1
ATOM 1943 C C . ALA A 1 252 ? 2.971 1.519 -7.766 1.00 84.69 252 ALA A C 1
ATOM 1945 O O . ALA A 1 252 ? 2.558 0.620 -8.496 1.00 84.69 252 ALA A O 1
ATOM 1946 N N . ALA A 1 253 ? 2.150 2.474 -7.318 1.00 80.44 253 ALA A N 1
ATOM 1947 C CA . ALA A 1 253 ? 0.693 2.374 -7.449 1.00 80.44 253 ALA A CA 1
ATOM 1948 C C . ALA A 1 253 ? 0.117 2.747 -8.826 1.00 80.44 253 ALA A C 1
ATOM 1950 O O . ALA A 1 253 ? -0.978 2.307 -9.165 1.00 80.44 253 ALA A O 1
ATOM 1951 N N . ASP A 1 254 ? 0.825 3.540 -9.634 1.00 79.62 254 ASP A N 1
ATOM 1952 C CA . ASP A 1 254 ? 0.311 4.052 -10.915 1.00 79.62 254 ASP A CA 1
ATOM 1953 C C . ASP A 1 254 ? 0.702 3.206 -12.139 1.00 79.62 254 ASP A C 1
ATOM 1955 O O . ASP A 1 254 ? 0.472 3.612 -13.277 1.00 79.62 254 ASP A O 1
ATOM 1959 N N . TYR A 1 255 ? 1.284 2.023 -11.916 1.00 87.50 255 TYR A N 1
ATOM 1960 C CA . TYR A 1 255 ? 1.739 1.093 -12.955 1.00 87.50 255 TYR A CA 1
ATOM 1961 C C . TYR A 1 255 ? 2.700 1.700 -14.000 1.00 87.50 255 TYR A C 1
ATOM 1963 O O . TYR A 1 255 ? 2.930 1.100 -15.058 1.00 87.50 255 TYR A O 1
ATOM 1971 N N . ALA A 1 256 ? 3.311 2.860 -13.722 1.00 92.62 256 ALA A N 1
ATOM 1972 C CA . ALA A 1 256 ? 4.173 3.552 -14.680 1.00 92.62 256 ALA A CA 1
ATOM 1973 C C . ALA A 1 256 ? 5.392 2.710 -15.086 1.00 92.62 256 ALA A C 1
ATOM 1975 O O . ALA A 1 256 ? 5.784 2.724 -16.250 1.00 92.62 256 ALA A O 1
ATOM 1976 N N . LEU A 1 257 ? 5.955 1.933 -14.152 1.00 94.19 257 LEU A N 1
ATOM 1977 C CA . LEU A 1 257 ? 7.084 1.038 -14.420 1.00 94.19 257 LEU A CA 1
ATOM 1978 C C . LEU A 1 257 ? 6.721 -0.059 -15.429 1.00 94.19 257 LEU A C 1
ATOM 1980 O O . LEU A 1 257 ? 7.431 -0.245 -16.412 1.00 94.19 257 LEU A O 1
ATOM 1984 N N . TYR A 1 258 ? 5.592 -0.740 -15.221 1.00 92.94 258 TYR A N 1
ATOM 1985 C CA . TYR A 1 258 ? 5.095 -1.776 -16.132 1.00 92.94 258 TYR A CA 1
ATOM 1986 C C . TYR A 1 258 ? 4.809 -1.200 -17.517 1.00 92.94 258 TYR A C 1
ATOM 1988 O O . TYR A 1 258 ? 5.234 -1.754 -18.527 1.00 92.94 258 TYR A O 1
ATOM 1996 N N . THR A 1 259 ? 4.148 -0.041 -17.550 1.00 93.81 259 THR A N 1
ATOM 1997 C CA . THR A 1 259 ? 3.831 0.665 -18.794 1.00 93.81 259 THR A CA 1
ATOM 1998 C C . THR A 1 259 ? 5.103 1.035 -19.552 1.00 93.81 259 THR A C 1
ATOM 2000 O O . THR A 1 259 ? 5.166 0.853 -20.765 1.00 93.81 259 THR A O 1
ATOM 2003 N N . ALA A 1 260 ? 6.131 1.526 -18.858 1.00 95.31 260 ALA A N 1
ATOM 2004 C CA . ALA A 1 260 ? 7.405 1.875 -19.473 1.00 95.31 260 ALA A CA 1
ATOM 2005 C C . ALA A 1 260 ? 8.111 0.649 -20.069 1.00 95.31 260 ALA A C 1
ATOM 2007 O O . ALA A 1 260 ? 8.596 0.729 -21.193 1.00 95.31 260 ALA A O 1
ATOM 2008 N N . LEU A 1 261 ? 8.123 -0.481 -19.351 1.00 93.88 261 LEU A N 1
ATOM 2009 C CA . LEU A 1 261 ? 8.723 -1.735 -19.818 1.00 93.88 261 LEU A CA 1
ATOM 2010 C C . LEU A 1 261 ? 8.016 -2.289 -21.061 1.00 93.88 261 LEU A C 1
ATOM 2012 O O . LEU A 1 261 ? 8.687 -2.657 -22.017 1.00 93.88 261 LEU A O 1
ATOM 2016 N N . GLN A 1 262 ? 6.683 -2.290 -21.087 1.00 93.62 262 GLN A N 1
ATOM 2017 C CA . GLN A 1 262 ? 5.910 -2.806 -22.225 1.00 93.62 262 GLN A CA 1
ATOM 2018 C C . GLN A 1 262 ? 6.027 -1.943 -23.485 1.00 93.62 262 GLN A C 1
ATOM 2020 O O . GLN A 1 262 ? 5.912 -2.451 -24.594 1.00 93.62 262 GLN A O 1
ATOM 2025 N N . ASN A 1 263 ? 6.232 -0.633 -23.323 1.00 93.06 263 ASN A N 1
ATOM 2026 C CA . ASN A 1 263 ? 6.191 0.337 -24.420 1.00 93.06 263 ASN A CA 1
ATOM 2027 C C . ASN A 1 263 ? 7.584 0.842 -24.825 1.00 93.06 263 ASN A C 1
ATOM 2029 O O . ASN A 1 263 ? 7.730 1.984 -25.275 1.00 93.06 263 ASN A O 1
ATOM 2033 N N . GLY A 1 264 ? 8.616 0.009 -24.655 1.00 92.69 264 GLY A N 1
ATOM 2034 C CA . GLY A 1 264 ? 9.944 0.288 -25.192 1.00 92.69 264 GLY A CA 1
ATOM 2035 C C . GLY A 1 264 ? 9.884 0.542 -26.701 1.00 92.69 264 GLY A C 1
ATOM 2036 O O . GLY A 1 264 ? 9.148 -0.118 -27.431 1.00 92.69 264 GLY A O 1
ATOM 2037 N N . ARG A 1 265 ? 10.677 1.495 -27.195 1.00 94.88 265 ARG A N 1
ATOM 2038 C CA . ARG A 1 265 ? 10.797 1.770 -28.633 1.00 94.88 265 ARG A CA 1
ATOM 2039 C C . ARG A 1 265 ? 11.995 1.038 -29.195 1.00 94.88 265 ARG A C 1
ATOM 2041 O O . ARG A 1 265 ? 13.104 1.249 -28.712 1.00 94.88 265 ARG A O 1
ATOM 2048 N N . ARG A 1 266 ? 11.779 0.218 -30.217 1.00 92.62 266 ARG A N 1
ATOM 2049 C CA . ARG A 1 266 ? 12.862 -0.504 -30.877 1.00 92.62 266 ARG A CA 1
ATOM 2050 C C . ARG A 1 266 ? 13.871 0.473 -31.487 1.00 92.62 266 ARG A C 1
ATOM 2052 O O . ARG A 1 266 ? 13.478 1.485 -32.069 1.00 92.62 266 ARG A O 1
ATOM 2059 N N . VAL A 1 267 ? 15.157 0.176 -31.329 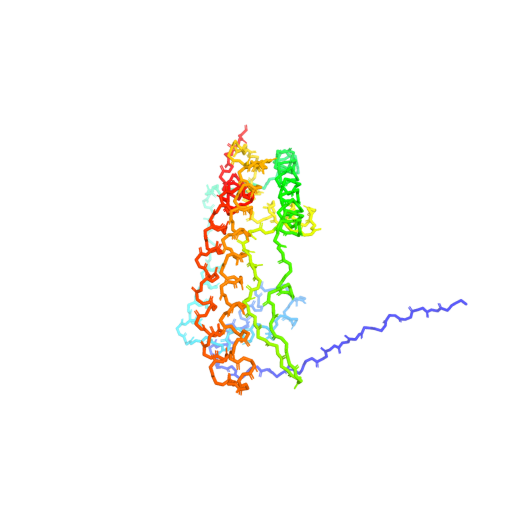1.00 89.44 267 VAL A N 1
ATOM 2060 C CA . VAL A 1 267 ? 16.269 0.971 -31.861 1.00 89.44 267 VAL A CA 1
ATOM 2061 C C . VAL A 1 267 ? 17.106 0.072 -32.763 1.00 89.44 267 VAL A C 1
ATOM 2063 O O . VAL A 1 267 ? 17.513 -1.004 -32.333 1.00 89.44 267 VAL A O 1
ATOM 2066 N N . ASN A 1 268 ? 17.325 0.517 -34.000 1.00 71.06 268 ASN A N 1
ATOM 2067 C CA . ASN A 1 268 ? 18.158 -0.171 -34.989 1.00 71.06 268 ASN A CA 1
ATOM 2068 C C . ASN A 1 268 ? 19.628 0.225 -34.843 1.00 71.06 268 ASN A C 1
ATOM 2070 O O . ASN A 1 268 ? 19.883 1.425 -34.581 1.00 71.06 268 ASN A O 1
#

pLDDT: mean 84.89, std 17.88, range [33.59, 98.62]

Foldseek 3Di:
DDDDDDDDPPPDDDLPQQPDDPLLVVLLVLVLVPDDVVCSVVCSSVSRVVSRPDDPVRSVVSVVVSVVVVPPPDPPPPPPPVPLQQADPVQLVQLLVPQLVLLVLLLVQLQVLVVLLVVLLVVQADDQVVLWDDDDPDIFTADRQDADADHRDPDSVVVSVCLLVPQADRRYHFDFDLVVQDSHFDSVLLSVLSNVLSVQVVVLSNVLSVQLVVCVVVVVPVSRVVSRVVSNVSNVVSNVSSNVSSLVGRSPNPVSSSVRRNPTDHDD

Radius of gyration: 31.12 Å; Cα contacts (8 Å, |Δi|>4): 277; chains: 1; bounding box: 62×61×87 Å

Secondary structure (DSSP, 8-state):
---------------------HHHHHHHHHHHHTS-HHHHHHHHHHHHHHHHT--HHHHHHHHHHHHHHHH-----------------HHHHHHHHHHHHHHHHHHHHHHHHHHHHHHHHHHHHSPPGGGT-EEETTEEE-PPPP----PPPPS-HHHHHHHHHHHHS--SS-EE---TT------HHHHHHHHHHHHHHHHHHHHHHHHHHHHHHHTT-HHHHHHHHHHHHTTHHHHHHHHHHHHHHH-TTTT-HHHHHHHTPEE--